Protein AF-A0A5B0D9X6-F1 (afdb_monomer_lite)

Sequence (187 aa):
MSSESIISIFVVVIVICGIISDLISNLGRKEYARSISLFLLSIFTIGVCLSDIPVKGNLYSGLKFILFYHDYFAPLMFVYSFYTLYKSVIHCKHFTSKFAIILLINATFIFLLSLVNIFVVWEIIKNYQRSNIISICYILIVLGICSTIQFIVGELERKRVQKLLKQRKEDAVIQNPEAIESEQHEN

Organism: Streptococcus cristatus (NCBI:txid45634)

Radius of gyration: 22.35 Å; chains: 1; bounding box: 55×36×72 Å

pLDDT: mean 72.53, std 14.1, range [37.81, 93.81]

Secondary structure (DSSP, 8-state):
--HHHHHHHHHHHHHHHHHHHHHHHHTT-HHHHHHHHHHHHHHHHHHHHHHTS-SSS-TTTTHHHHHHIIIIIHHHHHHHHHHHHHHHHHHHHH---HHHHHHHHHHHHHHHHHHHHHHHHHHHHHH--THHHHHHHHHHHHHHHHHHHHHHHHHHHHHHHHHHHHHHHHHHHHH-THHHHSSSS--

Structure (mmCIF, N/CA/C/O backbone):
data_AF-A0A5B0D9X6-F1
#
_entry.id   AF-A0A5B0D9X6-F1
#
loop_
_atom_site.group_PDB
_atom_site.id
_atom_site.type_symbol
_atom_site.label_atom_id
_atom_site.label_alt_id
_atom_site.label_comp_id
_atom_site.label_asym_id
_atom_site.label_entity_id
_atom_site.label_seq_id
_atom_site.pdbx_PDB_ins_code
_atom_site.Cartn_x
_atom_site.Cartn_y
_atom_site.Cartn_z
_atom_site.occupancy
_atom_site.B_iso_or_equiv
_atom_site.auth_seq_id
_atom_site.auth_comp_id
_atom_site.auth_asym_id
_atom_site.auth_atom_id
_atom_site.pdbx_PDB_model_num
ATOM 1 N N . MET A 1 1 ? 31.167 -7.916 -6.679 1.00 46.75 1 MET A N 1
ATOM 2 C CA . MET A 1 1 ? 30.059 -8.762 -6.179 1.00 46.75 1 MET A CA 1
ATOM 3 C C . MET A 1 1 ? 29.360 -9.363 -7.380 1.00 46.75 1 MET A C 1
ATOM 5 O O . MET A 1 1 ? 28.978 -8.598 -8.257 1.00 46.75 1 MET A O 1
ATOM 9 N N . SER A 1 2 ? 29.287 -10.695 -7.479 1.00 43.41 2 SER A N 1
ATOM 10 C CA . SER A 1 2 ? 28.567 -11.333 -8.588 1.00 43.41 2 SER A CA 1
ATOM 11 C C . SER A 1 2 ? 27.072 -11.023 -8.463 1.00 43.41 2 SER A C 1
ATOM 13 O O . SER A 1 2 ? 26.552 -10.858 -7.358 1.00 43.41 2 SER A O 1
ATOM 15 N N . SER A 1 3 ? 26.370 -10.918 -9.589 1.00 49.56 3 SER A N 1
ATOM 16 C CA . SER A 1 3 ? 24.926 -10.648 -9.641 1.00 49.56 3 SER A CA 1
ATOM 17 C C . SER A 1 3 ? 24.093 -11.632 -8.812 1.00 49.56 3 SER A C 1
ATOM 19 O O . SER A 1 3 ? 23.027 -11.267 -8.324 1.00 49.56 3 SER A O 1
ATOM 21 N N . G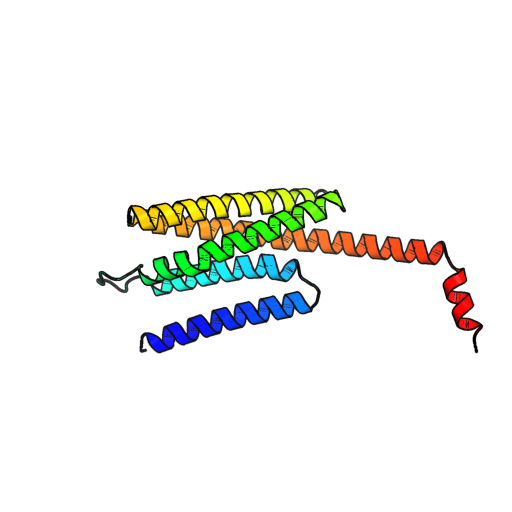LU A 1 4 ? 24.601 -12.845 -8.599 1.00 47.34 4 GLU A N 1
ATOM 22 C CA . GLU A 1 4 ? 23.969 -13.883 -7.783 1.00 47.34 4 GLU A CA 1
ATOM 23 C C . GLU A 1 4 ? 23.988 -13.559 -6.282 1.00 47.34 4 GLU A C 1
ATOM 25 O O . GLU A 1 4 ? 23.012 -13.835 -5.584 1.00 47.34 4 GLU A O 1
ATOM 30 N N . SER A 1 5 ? 25.038 -12.895 -5.774 1.00 52.47 5 SER A N 1
ATOM 31 C CA . SER A 1 5 ? 25.120 -12.538 -4.348 1.00 52.47 5 SER A CA 1
ATOM 32 C C . SER A 1 5 ? 24.120 -11.444 -3.969 1.00 52.47 5 SER A C 1
ATOM 34 O O . SER A 1 5 ? 23.632 -11.401 -2.843 1.00 52.47 5 SER A O 1
ATOM 36 N N . ILE A 1 6 ? 23.802 -10.561 -4.917 1.00 51.31 6 ILE A N 1
ATOM 37 C CA . ILE A 1 6 ? 22.830 -9.480 -4.739 1.00 51.31 6 ILE A CA 1
ATOM 38 C C . ILE A 1 6 ? 21.403 -10.049 -4.761 1.00 51.31 6 ILE A C 1
ATOM 40 O O . ILE A 1 6 ? 20.617 -9.745 -3.869 1.00 51.31 6 ILE A O 1
ATOM 44 N N . ILE A 1 7 ? 21.088 -10.937 -5.714 1.00 54.19 7 ILE A N 1
ATOM 45 C CA . ILE A 1 7 ? 19.788 -11.634 -5.791 1.00 54.19 7 ILE A CA 1
ATOM 46 C C . ILE A 1 7 ? 19.538 -12.471 -4.527 1.00 54.19 7 ILE A C 1
ATOM 48 O O . ILE A 1 7 ? 18.438 -12.437 -3.981 1.00 54.19 7 ILE A O 1
ATOM 52 N N . SER A 1 8 ? 20.566 -13.154 -4.017 1.00 56.50 8 SER A N 1
ATOM 53 C CA . SER A 1 8 ? 20.491 -13.922 -2.768 1.00 56.50 8 SER A CA 1
ATOM 54 C C . SER A 1 8 ? 20.122 -13.044 -1.565 1.00 56.50 8 SER A C 1
ATOM 56 O O . SER A 1 8 ? 19.198 -13.368 -0.822 1.00 56.50 8 SER A O 1
ATOM 58 N N . ILE A 1 9 ? 20.747 -11.869 -1.422 1.00 56.97 9 ILE A N 1
ATOM 59 C CA . ILE A 1 9 ? 20.397 -10.905 -0.366 1.00 56.97 9 ILE A CA 1
ATOM 60 C C . ILE A 1 9 ? 18.949 -10.420 -0.512 1.00 56.97 9 ILE A C 1
ATOM 62 O O . ILE A 1 9 ? 18.236 -10.319 0.484 1.00 56.97 9 ILE A O 1
ATOM 66 N N . PHE A 1 10 ? 18.481 -10.165 -1.736 1.00 54.75 10 PHE A N 1
ATOM 67 C CA . PHE A 1 10 ? 17.108 -9.716 -1.974 1.00 54.75 10 PHE A CA 1
ATOM 68 C C . PHE A 1 10 ? 16.062 -10.774 -1.620 1.00 54.75 10 PHE A C 1
ATOM 70 O O . PHE A 1 10 ? 15.074 -10.452 -0.961 1.00 54.75 10 PHE A O 1
ATOM 77 N N . VAL A 1 11 ? 16.294 -12.035 -1.989 1.00 59.81 11 VAL A N 1
ATOM 78 C CA . VAL A 1 11 ? 15.422 -13.152 -1.600 1.00 59.81 11 VAL A CA 1
ATOM 79 C C . VAL A 1 11 ? 15.404 -13.307 -0.082 1.00 59.81 11 VAL A C 1
ATOM 81 O O . VAL A 1 11 ? 14.336 -13.447 0.507 1.00 59.81 11 VAL A O 1
ATOM 84 N N . VAL A 1 12 ? 16.562 -13.193 0.570 1.00 59.91 12 VAL A N 1
ATOM 85 C CA . VAL A 1 12 ? 16.669 -13.252 2.032 1.00 59.91 12 VAL A CA 1
ATOM 86 C C . VAL A 1 12 ? 15.881 -12.120 2.698 1.00 59.91 12 VAL A C 1
ATOM 88 O O . VAL A 1 12 ? 15.144 -12.381 3.644 1.00 59.91 12 VAL A O 1
ATOM 91 N N . VAL A 1 13 ? 15.945 -10.884 2.193 1.00 60.91 13 VAL A N 1
ATOM 92 C CA . VAL A 1 13 ? 15.167 -9.759 2.745 1.00 60.91 13 VAL A CA 1
ATOM 93 C C . VAL A 1 13 ? 13.662 -9.967 2.557 1.00 60.91 13 VAL A C 1
ATOM 95 O O . VAL A 1 13 ? 12.910 -9.734 3.499 1.00 60.91 13 VAL A O 1
ATOM 98 N N . ILE A 1 14 ? 13.209 -10.457 1.396 1.00 64.31 14 ILE A N 1
ATOM 99 C CA . ILE A 1 14 ? 11.787 -10.781 1.161 1.00 64.31 14 ILE A CA 1
ATOM 100 C C . ILE A 1 14 ? 11.319 -11.870 2.125 1.00 64.31 14 ILE A C 1
ATOM 102 O O . ILE A 1 14 ? 10.261 -11.734 2.738 1.00 64.31 14 ILE A O 1
ATOM 106 N N . VAL A 1 15 ? 12.114 -12.929 2.289 1.00 62.59 15 VAL A N 1
ATOM 107 C CA . VAL A 1 15 ? 11.824 -14.022 3.222 1.00 62.59 15 VAL A CA 1
ATOM 108 C C . VAL A 1 15 ? 11.763 -13.491 4.653 1.00 62.59 15 VAL A C 1
ATOM 110 O O . VAL A 1 15 ? 10.813 -13.794 5.365 1.00 62.59 15 VAL A O 1
ATOM 113 N N . ILE A 1 16 ? 12.691 -12.624 5.061 1.00 66.44 16 ILE A N 1
ATOM 114 C CA . ILE A 1 16 ? 12.682 -11.995 6.388 1.00 66.44 16 ILE A CA 1
ATOM 115 C C . ILE A 1 16 ? 11.449 -11.098 6.565 1.00 66.44 16 ILE A C 1
ATOM 117 O O . ILE A 1 16 ? 10.782 -11.188 7.591 1.00 66.44 16 ILE A O 1
ATOM 121 N N . CYS A 1 17 ? 11.084 -10.275 5.579 1.00 60.47 17 CYS A N 1
ATOM 122 C CA . CYS A 1 17 ? 9.868 -9.458 5.635 1.00 60.47 17 CYS A CA 1
ATOM 123 C C . CYS A 1 17 ? 8.598 -10.320 5.700 1.00 60.47 17 CYS A C 1
ATOM 125 O O . CYS A 1 17 ? 7.665 -9.978 6.433 1.00 60.47 17 CYS A O 1
ATOM 127 N N . GLY A 1 18 ? 8.573 -11.443 4.978 1.00 63.81 18 GLY A N 1
ATOM 128 C CA . GLY A 1 18 ? 7.514 -12.448 5.032 1.00 63.81 18 GLY A CA 1
ATOM 129 C C . GLY A 1 18 ? 7.406 -13.094 6.413 1.00 63.81 18 GLY A C 1
ATOM 130 O O . GLY A 1 18 ? 6.324 -13.105 6.989 1.00 63.81 18 GLY A O 1
ATOM 131 N N . ILE A 1 19 ? 8.531 -13.526 6.990 1.00 65.12 19 ILE A N 1
ATOM 132 C CA . ILE A 1 19 ? 8.612 -14.116 8.335 1.00 65.12 19 ILE A CA 1
ATOM 133 C C . ILE A 1 19 ? 8.201 -13.102 9.406 1.00 65.12 19 ILE A C 1
ATOM 135 O O . ILE A 1 19 ? 7.424 -13.434 10.294 1.00 65.12 19 ILE A O 1
ATOM 139 N N . ILE A 1 20 ? 8.666 -11.852 9.326 1.00 64.44 20 ILE A N 1
ATOM 140 C CA . ILE A 1 20 ? 8.273 -10.787 10.262 1.00 64.44 20 ILE A CA 1
ATOM 141 C C . ILE A 1 20 ? 6.766 -10.539 10.165 1.00 64.44 20 ILE A C 1
ATOM 143 O O . ILE A 1 20 ? 6.090 -10.424 11.187 1.00 64.44 20 ILE A O 1
ATOM 147 N N . SER A 1 21 ? 6.222 -10.496 8.948 1.00 62.16 21 SER A N 1
ATOM 148 C CA . SER A 1 21 ? 4.785 -10.320 8.724 1.00 62.16 21 SER A CA 1
ATOM 149 C C . SER A 1 21 ? 3.971 -11.495 9.277 1.00 62.16 21 SER A C 1
ATOM 151 O O . SER A 1 21 ? 2.935 -11.272 9.908 1.00 62.16 21 SER A O 1
ATOM 153 N N . ASP A 1 22 ? 4.450 -12.729 9.101 1.00 59.84 22 ASP A N 1
ATOM 154 C CA . ASP A 1 22 ? 3.822 -13.946 9.624 1.00 59.84 22 ASP A CA 1
ATOM 155 C C . ASP A 1 22 ? 3.875 -14.009 11.157 1.00 59.84 22 ASP A C 1
ATOM 157 O O . ASP A 1 22 ? 2.855 -14.208 11.816 1.00 59.84 22 ASP A O 1
ATOM 161 N N . LEU A 1 23 ? 5.028 -13.695 11.752 1.00 56.25 23 LEU A N 1
ATOM 162 C CA . LEU A 1 23 ? 5.212 -13.636 13.202 1.00 56.25 23 LEU A CA 1
ATOM 163 C C . LEU A 1 23 ? 4.295 -12.580 13.838 1.00 56.25 23 LEU A C 1
ATOM 165 O O . LEU A 1 23 ? 3.647 -12.819 14.859 1.00 56.25 23 LEU A O 1
ATOM 169 N N . ILE A 1 24 ? 4.174 -11.411 13.207 1.00 58.94 24 ILE A N 1
ATOM 170 C CA . ILE A 1 24 ? 3.248 -10.356 13.631 1.00 58.94 24 ILE A CA 1
ATOM 171 C C . ILE A 1 24 ? 1.784 -10.814 13.515 1.00 58.94 24 ILE A C 1
ATOM 173 O O . ILE A 1 24 ? 0.964 -10.476 14.380 1.00 58.94 24 ILE A O 1
ATOM 177 N N . SER A 1 25 ? 1.450 -11.570 12.466 1.00 56.22 25 SER A N 1
ATOM 178 C CA . SER A 1 25 ? 0.116 -12.134 12.238 1.00 56.22 25 SER A CA 1
ATOM 179 C C . SER A 1 25 ? -0.246 -13.190 13.293 1.00 56.22 25 SER A C 1
ATOM 181 O O . SER A 1 25 ? -1.357 -13.154 13.837 1.00 56.22 25 SER A O 1
ATOM 183 N N . ASN A 1 26 ? 0.711 -14.053 13.656 1.00 53.94 26 ASN A N 1
ATOM 184 C CA . ASN A 1 26 ? 0.579 -15.082 14.692 1.00 53.94 26 ASN A CA 1
ATOM 185 C C . ASN A 1 26 ? 0.455 -14.504 16.108 1.00 53.94 26 ASN A C 1
ATOM 187 O O . ASN A 1 26 ? -0.244 -15.078 16.938 1.00 53.94 26 ASN A O 1
ATOM 191 N N . LEU A 1 27 ? 0.985 -13.303 16.371 1.00 51.66 27 LEU A N 1
ATOM 192 C CA . LEU A 1 27 ? 0.751 -12.571 17.629 1.00 51.66 27 LEU A CA 1
ATOM 193 C C . LEU A 1 27 ? -0.688 -12.017 17.785 1.00 51.66 27 LEU A C 1
ATOM 195 O O . LEU A 1 27 ? -0.948 -11.171 18.642 1.00 51.66 27 LEU A O 1
ATOM 199 N N . GLY A 1 28 ? -1.636 -12.424 16.935 1.00 48.81 28 GLY A N 1
ATOM 200 C CA . GLY A 1 28 ? -3.029 -11.964 16.976 1.00 48.81 28 GLY A CA 1
ATOM 201 C C . GLY A 1 28 ? -3.222 -10.524 16.487 1.00 48.81 28 GLY A C 1
ATOM 202 O O . GLY A 1 28 ? -4.324 -9.980 16.554 1.00 48.81 28 GLY A O 1
ATOM 203 N N . ARG A 1 29 ? -2.174 -9.890 15.943 1.00 56.28 29 ARG A N 1
ATOM 204 C CA . ARG A 1 29 ? -2.188 -8.511 15.422 1.00 56.28 29 ARG A CA 1
ATOM 205 C C . ARG A 1 29 ? -2.366 -8.494 13.901 1.00 56.28 29 ARG A C 1
ATOM 207 O O . ARG A 1 29 ? -1.670 -7.777 13.190 1.00 56.28 29 ARG A O 1
ATOM 214 N N . LYS A 1 30 ? -3.329 -9.266 13.388 1.00 53.56 30 LYS A N 1
ATOM 215 C CA . LYS A 1 30 ? -3.532 -9.511 11.943 1.00 53.56 30 LYS A CA 1
ATOM 216 C C . LYS A 1 30 ? -3.759 -8.243 11.097 1.00 53.56 30 LYS A C 1
ATOM 218 O O . LYS A 1 30 ? -3.542 -8.259 9.893 1.00 53.56 30 LYS A O 1
ATOM 223 N N . GLU A 1 31 ? -4.199 -7.141 11.705 1.00 53.53 31 GLU A N 1
ATOM 224 C CA . GLU A 1 31 ? -4.368 -5.842 11.020 1.00 53.53 31 GLU A CA 1
ATOM 225 C C . GLU A 1 31 ? -3.060 -5.053 10.916 1.00 53.53 31 GLU A C 1
ATOM 227 O O . GLU A 1 31 ? -2.824 -4.377 9.919 1.00 53.53 31 GLU A O 1
ATOM 232 N N . TYR A 1 32 ? -2.189 -5.213 11.914 1.00 56.69 32 TYR A N 1
ATOM 233 C CA . TYR A 1 32 ? -0.873 -4.583 12.016 1.00 56.69 32 TYR A CA 1
ATOM 234 C C . TYR A 1 32 ? 0.101 -5.178 10.998 1.00 56.69 32 TYR A C 1
ATOM 236 O O . TYR A 1 32 ? 0.817 -4.437 10.333 1.00 56.69 32 TYR A O 1
ATOM 244 N N . ALA A 1 33 ? 0.058 -6.505 10.816 1.00 60.22 33 ALA A N 1
ATOM 245 C CA . ALA A 1 33 ? 0.858 -7.197 9.808 1.00 60.22 33 ALA A CA 1
ATOM 246 C C . ALA A 1 33 ? 0.635 -6.590 8.422 1.00 60.22 33 ALA A C 1
ATOM 248 O O . ALA A 1 33 ? 1.588 -6.257 7.745 1.00 60.22 33 ALA A O 1
ATOM 249 N N . ARG A 1 34 ? -0.619 -6.353 8.030 1.00 65.19 34 ARG A N 1
ATOM 250 C CA . ARG A 1 34 ? -0.969 -6.023 6.644 1.00 65.19 34 ARG A CA 1
ATOM 251 C C . ARG A 1 34 ? -0.522 -4.637 6.191 1.00 65.19 34 ARG A C 1
ATOM 253 O O . ARG A 1 34 ? 0.038 -4.503 5.107 1.00 65.19 34 ARG A O 1
ATOM 260 N N . SER A 1 35 ? -0.776 -3.618 7.012 1.00 67.38 35 SER A N 1
ATOM 261 C CA . SER A 1 35 ? -0.356 -2.245 6.704 1.00 67.38 35 SER A CA 1
ATOM 262 C C . SER A 1 35 ? 1.167 -2.141 6.665 1.00 67.38 35 SER A C 1
ATOM 264 O O . SER A 1 35 ? 1.725 -1.472 5.802 1.00 67.38 35 SER A O 1
ATOM 266 N N . ILE A 1 36 ? 1.838 -2.864 7.568 1.00 67.44 36 ILE A N 1
ATOM 267 C CA . ILE A 1 36 ? 3.295 -2.975 7.591 1.00 67.44 36 ILE A CA 1
ATOM 268 C C . ILE A 1 36 ? 3.806 -3.761 6.390 1.00 67.44 36 ILE A C 1
ATOM 270 O O . ILE A 1 36 ? 4.777 -3.332 5.790 1.00 67.44 36 ILE A O 1
ATOM 274 N N . SER A 1 37 ? 3.167 -4.862 5.994 1.00 71.38 37 SER A N 1
ATOM 275 C CA . SER A 1 37 ? 3.575 -5.640 4.822 1.00 71.38 37 SER A CA 1
ATOM 276 C C . SER A 1 37 ? 3.493 -4.794 3.554 1.00 71.38 37 SER A C 1
ATOM 278 O O . SER A 1 37 ? 4.446 -4.789 2.788 1.00 71.38 37 SER A O 1
ATOM 280 N N . LEU A 1 38 ? 2.411 -4.029 3.354 1.00 70.12 38 LEU A N 1
ATOM 281 C CA . LEU A 1 38 ? 2.286 -3.100 2.221 1.00 70.12 38 LEU A CA 1
ATOM 282 C C . LEU A 1 38 ? 3.350 -1.995 2.261 1.00 70.12 38 LEU A C 1
ATOM 284 O O . LEU A 1 38 ? 3.964 -1.684 1.241 1.00 70.12 38 LEU A O 1
ATOM 288 N N . PHE A 1 39 ? 3.612 -1.439 3.443 1.00 73.06 39 PHE A N 1
ATOM 289 C CA . PHE A 1 39 ? 4.642 -0.424 3.633 1.00 73.06 39 PHE A CA 1
ATOM 290 C C . PHE A 1 39 ? 6.057 -0.970 3.374 1.00 73.06 39 PHE A C 1
ATOM 292 O O . PHE A 1 39 ? 6.817 -0.380 2.609 1.00 73.06 39 PHE A O 1
ATOM 299 N N . LEU A 1 40 ? 6.400 -2.133 3.930 1.00 74.69 40 LEU A N 1
ATOM 300 C CA . LEU A 1 40 ? 7.677 -2.813 3.708 1.00 74.69 40 LEU A CA 1
ATOM 301 C C . LEU A 1 40 ? 7.849 -3.208 2.244 1.00 74.69 40 LEU A C 1
ATOM 303 O O . LEU A 1 40 ? 8.918 -2.988 1.686 1.00 74.69 40 LEU A O 1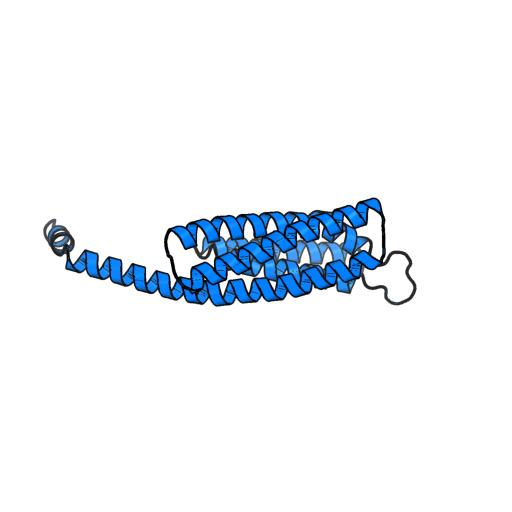
ATOM 307 N N . LEU A 1 41 ? 6.794 -3.717 1.604 1.00 74.88 41 LEU A N 1
ATOM 308 C CA . LEU A 1 41 ? 6.786 -4.027 0.177 1.00 74.88 41 LEU A CA 1
ATOM 309 C C . LEU A 1 41 ? 7.068 -2.771 -0.663 1.00 74.88 41 LEU A C 1
ATOM 311 O O . LEU A 1 41 ? 7.826 -2.841 -1.631 1.00 74.88 41 LEU A O 1
ATOM 315 N N . SER A 1 42 ? 6.525 -1.611 -0.275 1.00 75.25 42 SER A N 1
ATOM 316 C CA . SER A 1 42 ? 6.795 -0.338 -0.955 1.00 75.25 42 SER A CA 1
ATOM 317 C C . SER A 1 42 ? 8.254 0.118 -0.798 1.00 75.25 42 SER A C 1
ATOM 319 O O . SER A 1 42 ? 8.908 0.408 -1.800 1.00 75.25 42 SER A O 1
ATOM 321 N N . ILE A 1 43 ? 8.811 0.083 0.421 1.00 74.56 43 ILE A N 1
ATOM 322 C CA . ILE A 1 43 ? 10.220 0.424 0.694 1.00 74.56 43 ILE A CA 1
ATOM 323 C C . ILE A 1 43 ? 11.153 -0.525 -0.054 1.00 74.56 43 ILE A C 1
ATOM 325 O O . ILE A 1 43 ? 12.129 -0.097 -0.668 1.00 74.56 43 ILE A O 1
ATOM 329 N N . PHE A 1 44 ? 10.836 -1.816 -0.030 1.00 74.94 44 PHE A N 1
ATOM 330 C CA . PHE A 1 44 ? 11.615 -2.841 -0.701 1.00 74.94 44 PHE A CA 1
ATOM 331 C C . PHE A 1 44 ? 11.660 -2.606 -2.213 1.00 74.94 44 PHE A C 1
ATOM 333 O O . PHE A 1 44 ? 12.730 -2.629 -2.815 1.00 74.94 44 PHE A O 1
ATOM 340 N N . THR A 1 45 ? 10.515 -2.288 -2.815 1.00 74.81 45 THR A N 1
ATOM 341 C CA . THR A 1 45 ? 10.416 -2.000 -4.252 1.00 74.81 45 THR A CA 1
ATOM 342 C C . THR A 1 45 ? 11.201 -0.748 -4.638 1.00 74.81 45 THR A C 1
ATOM 344 O O . THR A 1 45 ? 11.856 -0.736 -5.679 1.00 74.81 45 THR A O 1
ATOM 347 N N . ILE A 1 46 ? 11.223 0.277 -3.779 1.00 74.12 46 ILE A N 1
ATOM 348 C CA . ILE A 1 46 ? 12.099 1.447 -3.952 1.00 74.12 46 ILE A CA 1
ATOM 349 C C . ILE A 1 46 ? 13.577 1.030 -3.874 1.00 74.12 46 ILE A C 1
ATOM 351 O O . ILE A 1 46 ? 14.376 1.470 -4.696 1.00 74.12 46 ILE A O 1
ATOM 355 N N . GLY A 1 47 ? 13.950 0.144 -2.946 1.00 71.88 47 GLY A N 1
ATOM 356 C CA . GLY A 1 47 ? 15.307 -0.406 -2.849 1.00 71.88 47 GLY A CA 1
ATOM 357 C C . GLY A 1 47 ? 15.748 -1.158 -4.111 1.00 71.88 47 GLY A C 1
ATOM 358 O O . GLY A 1 47 ? 16.869 -0.961 -4.589 1.00 71.88 47 GLY A O 1
ATOM 359 N N . VAL A 1 48 ? 14.853 -1.961 -4.698 1.00 70.69 48 VAL A N 1
ATOM 360 C CA . VAL A 1 48 ? 15.083 -2.626 -5.993 1.00 70.69 48 VAL A CA 1
ATOM 361 C C . VAL A 1 48 ? 15.216 -1.591 -7.113 1.00 70.69 48 VAL A C 1
ATOM 363 O O . VAL A 1 48 ? 16.147 -1.686 -7.910 1.00 70.69 48 VAL A O 1
ATOM 366 N N . CYS A 1 49 ? 14.357 -0.565 -7.136 1.00 71.38 49 CYS A N 1
ATOM 367 C CA . CYS A 1 49 ? 14.437 0.530 -8.107 1.00 71.38 49 CYS A CA 1
ATOM 368 C C . CYS A 1 49 ? 15.795 1.239 -8.059 1.00 71.38 49 CYS A C 1
ATOM 370 O O . CYS A 1 49 ? 16.409 1.443 -9.101 1.00 71.38 49 CYS A O 1
ATOM 372 N N . LEU A 1 50 ? 16.278 1.593 -6.862 1.00 69.94 50 LEU A N 1
ATOM 373 C CA . LEU A 1 50 ? 17.559 2.279 -6.661 1.00 69.94 50 LEU A CA 1
ATOM 374 C C . LEU A 1 50 ? 18.758 1.406 -7.053 1.00 69.94 50 LEU A C 1
ATOM 376 O O . LEU A 1 50 ? 19.747 1.920 -7.570 1.00 69.94 50 LEU A O 1
ATOM 380 N N . SER A 1 51 ? 18.661 0.093 -6.838 1.00 67.50 51 SER A N 1
ATOM 381 C CA . SER A 1 51 ? 19.719 -0.866 -7.188 1.00 67.50 51 SER A CA 1
ATOM 382 C C . SER A 1 51 ? 19.837 -1.110 -8.695 1.00 67.50 51 SER A C 1
ATOM 384 O O . SER A 1 51 ? 20.885 -1.557 -9.159 1.00 67.50 51 SER A O 1
ATOM 386 N N . ASP A 1 52 ? 18.777 -0.821 -9.455 1.00 67.31 52 ASP A N 1
ATOM 387 C CA . ASP A 1 52 ? 18.728 -0.974 -10.915 1.00 67.31 52 ASP A CA 1
ATOM 388 C C . ASP A 1 52 ? 18.993 0.352 -11.669 1.00 67.31 52 ASP A C 1
ATOM 390 O O . ASP A 1 52 ? 18.955 0.396 -12.905 1.00 67.31 52 ASP A O 1
ATOM 394 N N . ILE A 1 53 ? 19.301 1.442 -10.943 1.00 63.22 53 ILE A N 1
ATOM 395 C CA . ILE A 1 53 ? 19.759 2.717 -11.523 1.00 63.22 53 ILE A CA 1
ATOM 396 C C . ILE A 1 53 ? 21.142 2.497 -12.156 1.00 63.22 53 ILE A C 1
ATOM 398 O O . ILE A 1 53 ? 22.046 1.976 -11.496 1.00 63.22 53 ILE A O 1
ATOM 402 N N . PRO A 1 54 ? 21.371 2.905 -13.420 1.00 54.94 54 PRO A N 1
ATOM 403 C CA . PRO A 1 54 ? 22.650 2.675 -14.061 1.00 54.94 54 PRO A CA 1
ATOM 404 C C . PRO A 1 54 ? 23.689 3.605 -13.440 1.00 54.94 54 PRO A C 1
ATOM 406 O O . PRO A 1 54 ? 23.575 4.830 -13.525 1.00 54.94 54 PRO A O 1
ATOM 409 N N . VAL A 1 55 ? 24.775 3.036 -12.925 1.00 51.31 55 VAL A N 1
ATOM 410 C CA . VAL A 1 55 ? 26.037 3.770 -12.817 1.00 51.31 55 VAL A CA 1
ATOM 411 C C . VAL A 1 55 ? 26.506 4.008 -14.258 1.00 51.31 55 VAL A C 1
ATOM 413 O O . VAL A 1 55 ? 26.964 3.076 -14.904 1.00 51.31 55 VAL A O 1
ATOM 416 N N . LYS A 1 56 ? 26.233 5.213 -14.786 1.00 49.88 56 LYS A N 1
ATOM 417 C CA . LYS A 1 56 ? 26.533 5.743 -16.139 1.00 49.88 56 LYS A CA 1
ATOM 418 C C . LYS A 1 56 ? 26.837 4.707 -17.245 1.00 49.88 56 LYS A C 1
ATOM 420 O O . LYS A 1 56 ? 27.926 4.153 -17.309 1.00 49.88 56 LYS A O 1
ATOM 425 N N . GLY A 1 57 ? 25.931 4.610 -18.226 1.00 51.81 57 GLY A N 1
ATOM 426 C CA . GLY A 1 57 ? 26.252 4.115 -19.577 1.00 51.81 57 GLY A CA 1
ATOM 427 C C . GLY A 1 57 ? 25.751 2.718 -19.952 1.00 51.81 57 GLY A C 1
ATOM 428 O O . GLY A 1 57 ? 26.083 2.247 -21.034 1.00 51.81 57 GLY A O 1
ATOM 429 N N . ASN A 1 58 ? 24.946 2.055 -19.117 1.00 47.22 58 ASN A N 1
ATOM 430 C CA . ASN A 1 58 ? 24.485 0.692 -19.394 1.00 47.22 58 ASN A CA 1
ATOM 431 C C . ASN A 1 58 ? 23.054 0.662 -19.969 1.00 47.22 58 ASN A C 1
ATOM 433 O O . ASN A 1 58 ? 22.124 1.174 -19.346 1.00 47.22 58 ASN A O 1
ATOM 437 N N . LEU A 1 59 ? 22.880 0.039 -21.142 1.00 45.66 59 LEU A N 1
ATOM 438 C CA . LEU A 1 59 ? 21.610 -0.037 -21.890 1.00 45.66 59 LEU A CA 1
ATOM 439 C C . LEU A 1 59 ? 20.537 -0.908 -21.192 1.00 45.66 59 LEU A C 1
ATOM 441 O O . LEU A 1 59 ? 19.362 -0.824 -21.526 1.00 45.66 59 LEU A O 1
ATOM 445 N N . TYR A 1 60 ? 20.951 -1.730 -20.219 1.00 48.81 60 TYR A N 1
ATOM 446 C CA . TYR A 1 60 ? 20.138 -2.732 -19.508 1.00 48.81 60 TYR A CA 1
ATOM 447 C C . TYR A 1 60 ? 19.550 -2.263 -18.164 1.00 48.81 60 TYR A C 1
ATOM 449 O O . TYR A 1 60 ? 19.049 -3.075 -17.386 1.00 48.81 60 TYR A O 1
ATOM 457 N N . SER A 1 61 ? 19.632 -0.971 -17.852 1.00 57.66 61 SER A N 1
ATOM 458 C CA . SER A 1 61 ? 19.108 -0.438 -16.592 1.00 57.66 61 SER A CA 1
ATOM 459 C C . SER A 1 61 ? 17.582 -0.337 -16.592 1.00 57.66 61 SER A C 1
ATOM 461 O O . SER A 1 61 ? 16.989 0.219 -17.516 1.00 57.66 61 SER A O 1
ATOM 463 N N . GLY A 1 62 ? 16.955 -0.860 -15.536 1.00 65.75 62 GLY A N 1
ATOM 464 C CA . GLY A 1 62 ? 15.509 -0.801 -15.306 1.00 65.75 62 GLY A CA 1
ATOM 465 C C . GLY A 1 62 ? 14.754 -2.078 -15.680 1.00 65.75 62 GLY A C 1
ATOM 466 O O . GLY A 1 62 ? 13.606 -2.238 -15.270 1.00 65.75 62 GLY A O 1
ATOM 467 N N . LEU A 1 63 ? 15.370 -3.010 -16.420 1.00 72.44 63 LEU A N 1
ATOM 468 C CA . LEU A 1 63 ? 14.717 -4.262 -16.822 1.00 72.44 63 LEU A CA 1
ATOM 469 C C . LEU A 1 63 ? 14.431 -5.164 -15.612 1.00 72.44 63 LEU A C 1
ATOM 471 O O . LEU A 1 63 ? 13.358 -5.757 -15.521 1.00 72.44 63 LEU A O 1
ATOM 475 N N . LYS A 1 64 ? 15.371 -5.255 -14.663 1.00 73.62 64 LYS A N 1
ATOM 476 C CA . LYS A 1 64 ? 15.208 -6.095 -13.466 1.00 73.62 64 LYS A CA 1
ATOM 477 C C . LYS A 1 64 ? 14.126 -5.531 -12.558 1.00 73.62 64 LYS A C 1
ATOM 479 O O . LYS A 1 64 ? 13.324 -6.287 -12.019 1.00 73.62 64 LYS A O 1
ATOM 484 N N . PHE A 1 65 ? 14.086 -4.209 -12.429 1.00 77.75 65 PHE A N 1
ATOM 485 C CA . PHE A 1 65 ? 13.037 -3.505 -11.715 1.00 77.75 65 PHE A CA 1
ATOM 486 C C . PHE A 1 65 ? 11.664 -3.751 -12.344 1.00 77.75 65 PHE A C 1
ATOM 488 O O . PHE A 1 65 ? 10.735 -4.099 -11.623 1.00 77.75 65 PHE A O 1
ATOM 495 N N . ILE A 1 66 ? 11.541 -3.636 -13.670 1.00 77.62 66 ILE A N 1
ATOM 496 C CA . ILE A 1 66 ? 10.277 -3.876 -14.382 1.00 77.62 66 ILE A CA 1
ATOM 497 C C . ILE A 1 66 ? 9.794 -5.319 -14.183 1.00 77.62 66 ILE A C 1
ATOM 499 O O . ILE A 1 66 ? 8.622 -5.513 -13.866 1.00 77.62 66 ILE A O 1
ATOM 503 N N . LEU A 1 67 ? 10.680 -6.315 -14.308 1.00 79.88 67 LEU A N 1
ATOM 504 C CA . LEU A 1 67 ? 10.335 -7.724 -14.078 1.00 79.88 67 LEU A CA 1
ATOM 505 C C . LEU A 1 67 ? 9.890 -7.968 -12.632 1.00 79.88 67 LEU A C 1
ATOM 507 O O . LEU A 1 67 ? 8.821 -8.523 -12.400 1.00 79.88 67 LEU A O 1
ATOM 511 N N . PHE A 1 68 ? 10.652 -7.477 -11.650 1.00 81.25 68 PHE A N 1
ATOM 512 C CA . PHE A 1 68 ? 10.268 -7.579 -10.240 1.00 81.25 68 PHE A CA 1
ATOM 513 C C . PHE A 1 68 ? 8.910 -6.914 -9.961 1.00 81.25 68 PHE A C 1
ATOM 515 O O . PHE A 1 68 ? 8.069 -7.454 -9.237 1.00 81.25 68 PHE A O 1
ATOM 522 N N . TYR A 1 69 ? 8.691 -5.737 -10.543 1.00 83.44 69 TYR A N 1
ATOM 523 C CA . TYR A 1 69 ? 7.471 -4.970 -10.356 1.00 83.44 69 TYR A CA 1
ATOM 524 C C . TYR A 1 69 ? 6.245 -5.689 -10.927 1.00 83.44 69 TYR A C 1
ATOM 526 O O . TYR A 1 69 ? 5.213 -5.780 -10.260 1.00 83.44 69 TYR A O 1
ATOM 534 N N . HIS A 1 70 ? 6.381 -6.219 -12.143 1.00 84.38 70 HIS A N 1
ATOM 535 C CA . HIS A 1 70 ? 5.349 -6.983 -12.830 1.00 84.38 70 HIS A CA 1
ATOM 536 C C . HIS A 1 70 ? 5.033 -8.298 -12.104 1.00 84.38 70 HIS A C 1
ATOM 538 O O . HIS A 1 70 ? 3.871 -8.563 -11.804 1.00 84.38 70 HIS A O 1
ATOM 544 N N . ASP A 1 71 ? 6.053 -9.108 -11.808 1.00 79.19 71 ASP A N 1
ATOM 545 C CA . ASP A 1 71 ? 5.865 -10.488 -11.342 1.00 79.19 71 ASP A CA 1
ATOM 546 C C . ASP A 1 71 ? 5.490 -10.575 -9.860 1.00 79.19 71 ASP A C 1
ATOM 548 O O . ASP A 1 71 ? 4.771 -11.489 -9.454 1.00 79.19 71 ASP A O 1
ATOM 552 N N . TYR A 1 72 ? 5.954 -9.624 -9.042 1.00 82.50 72 TYR A N 1
ATOM 553 C CA . TYR A 1 72 ? 5.782 -9.682 -7.590 1.00 82.50 72 TYR A CA 1
ATOM 554 C C . TYR A 1 72 ? 4.987 -8.501 -7.054 1.00 82.50 72 TYR A C 1
ATOM 556 O O . TYR A 1 72 ? 3.962 -8.695 -6.397 1.00 82.50 72 TYR A O 1
ATOM 564 N N . PHE A 1 73 ? 5.434 -7.269 -7.309 1.00 84.69 73 PHE A N 1
ATOM 565 C CA . PHE A 1 73 ? 4.861 -6.106 -6.632 1.00 84.69 73 PHE A CA 1
ATOM 566 C C . PHE A 1 73 ? 3.390 -5.879 -6.985 1.00 84.69 73 PHE A C 1
ATOM 568 O O . PHE A 1 73 ? 2.560 -5.759 -6.082 1.00 84.69 73 PHE A O 1
ATOM 575 N N . ALA A 1 74 ? 3.052 -5.813 -8.274 1.00 86.88 74 ALA A N 1
ATOM 576 C CA . ALA A 1 74 ? 1.694 -5.492 -8.701 1.00 86.88 74 ALA A CA 1
ATOM 577 C C . ALA A 1 74 ? 0.658 -6.555 -8.275 1.00 86.88 74 ALA A C 1
ATOM 579 O O . ALA A 1 74 ? -0.358 -6.167 -7.683 1.00 86.88 74 ALA A O 1
ATOM 580 N N . PRO A 1 75 ? 0.910 -7.872 -8.442 1.00 84.38 75 PRO A N 1
ATOM 581 C CA . PRO A 1 75 ? 0.023 -8.909 -7.917 1.00 84.38 75 PRO A CA 1
ATOM 582 C C . PRO A 1 75 ? -0.128 -8.850 -6.392 1.00 84.38 75 PRO A C 1
ATOM 584 O O . PRO A 1 75 ? -1.248 -8.904 -5.879 1.00 84.38 75 PRO A O 1
ATOM 587 N N . LEU A 1 76 ? 0.974 -8.683 -5.649 1.00 83.31 76 LEU A N 1
ATOM 588 C CA . LEU A 1 76 ? 0.928 -8.604 -4.185 1.00 83.31 76 LEU A CA 1
ATOM 589 C C . LEU A 1 76 ? 0.154 -7.372 -3.707 1.00 83.31 76 LEU A C 1
ATOM 591 O O . LEU A 1 76 ? -0.686 -7.485 -2.813 1.00 83.31 76 LEU A O 1
ATOM 595 N N . MET A 1 77 ? 0.384 -6.205 -4.313 1.00 86.44 77 MET A N 1
ATOM 596 C CA . MET A 1 77 ? -0.349 -4.976 -4.000 1.00 86.44 77 MET A CA 1
ATOM 597 C C . MET A 1 77 ? -1.856 -5.172 -4.204 1.00 86.44 77 MET A C 1
ATOM 599 O O . MET A 1 77 ? -2.649 -4.768 -3.349 1.00 86.44 77 MET A O 1
ATOM 603 N N . PHE A 1 78 ? -2.265 -5.827 -5.292 1.00 87.50 78 PHE A N 1
ATOM 604 C CA . PHE A 1 78 ? -3.670 -6.135 -5.546 1.00 87.50 78 PHE A CA 1
ATOM 605 C C . PHE A 1 78 ? -4.264 -7.047 -4.462 1.00 87.50 78 PHE A C 1
ATOM 607 O O . PHE A 1 78 ? -5.264 -6.688 -3.839 1.00 87.50 78 PHE A O 1
ATOM 614 N N . VAL A 1 79 ? -3.614 -8.173 -4.153 1.00 85.19 79 VAL A N 1
ATOM 615 C CA . VAL A 1 79 ? -4.100 -9.129 -3.140 1.00 85.19 79 VAL A CA 1
ATOM 616 C C . VAL A 1 79 ? -4.206 -8.478 -1.757 1.00 85.19 79 VAL A C 1
ATOM 618 O O . VAL A 1 79 ? -5.243 -8.575 -1.093 1.00 85.19 79 VAL A O 1
ATOM 621 N N . TYR A 1 80 ? -3.163 -7.768 -1.319 1.00 82.75 80 TYR A N 1
ATOM 622 C CA . TYR A 1 80 ? -3.163 -7.107 -0.014 1.00 82.75 80 TYR A CA 1
ATOM 623 C C . TYR A 1 80 ? -4.184 -5.968 0.066 1.00 82.75 80 TYR A C 1
ATOM 625 O O . TYR A 1 80 ? -4.842 -5.815 1.101 1.00 82.75 80 TYR A O 1
ATOM 633 N N . SER A 1 81 ? -4.349 -5.177 -0.998 1.00 87.31 81 SER A N 1
ATOM 634 C CA . SER A 1 81 ? -5.330 -4.084 -1.032 1.00 87.31 81 SER A CA 1
ATOM 635 C C . SER A 1 81 ? -6.769 -4.603 -1.012 1.00 87.31 81 SER A C 1
ATOM 637 O O . SER A 1 81 ? -7.560 -4.141 -0.189 1.00 87.31 81 SER A O 1
ATOM 639 N N . PHE A 1 82 ? -7.085 -5.632 -1.806 1.00 86.62 82 PHE A N 1
ATOM 640 C CA . PHE A 1 82 ? -8.397 -6.284 -1.801 1.00 86.62 82 PHE A CA 1
ATOM 641 C C . PHE A 1 82 ? -8.740 -6.844 -0.417 1.00 86.62 82 PHE A C 1
ATOM 643 O O . PHE A 1 82 ? -9.811 -6.581 0.133 1.00 86.62 82 PHE A O 1
ATOM 650 N N . TYR A 1 83 ? -7.793 -7.549 0.207 1.00 83.56 83 TYR A N 1
ATOM 651 C CA . TYR A 1 83 ? -7.989 -8.098 1.546 1.00 83.56 83 TYR A CA 1
ATOM 652 C C . TYR A 1 83 ? -8.129 -7.006 2.624 1.00 83.56 83 TYR A C 1
ATOM 654 O O . TYR A 1 83 ? -8.882 -7.167 3.591 1.00 83.56 83 TYR A O 1
ATOM 662 N N . THR A 1 84 ? -7.433 -5.873 2.462 1.00 83.44 84 THR A N 1
ATOM 663 C CA . THR A 1 84 ? -7.586 -4.699 3.338 1.00 83.44 84 THR A CA 1
ATOM 664 C C . THR A 1 84 ? -8.985 -4.113 3.234 1.00 83.44 84 THR A C 1
ATOM 666 O O . THR A 1 84 ? -9.622 -3.899 4.266 1.00 83.44 84 THR A O 1
ATOM 669 N N . LEU A 1 85 ? -9.472 -3.910 2.009 1.00 88.75 85 LEU A N 1
ATOM 670 C CA . LEU A 1 85 ? -10.801 -3.377 1.741 1.00 88.75 85 LEU A CA 1
ATOM 671 C C . LEU A 1 85 ? -11.891 -4.290 2.307 1.00 88.75 85 LEU A C 1
ATOM 673 O O . LEU A 1 85 ? -12.713 -3.832 3.098 1.00 88.75 85 LEU A O 1
ATOM 677 N N . TYR A 1 86 ? -11.839 -5.587 1.990 1.00 85.00 86 TYR A N 1
ATOM 678 C CA . TYR A 1 86 ? -12.787 -6.582 2.498 1.00 85.00 86 TYR A CA 1
ATOM 679 C C . TYR A 1 86 ? -12.901 -6.534 4.026 1.00 85.00 86 TYR A C 1
ATOM 681 O O . TYR A 1 86 ? -13.997 -6.435 4.582 1.00 85.00 86 TYR A O 1
ATOM 689 N N . LYS A 1 87 ? -11.759 -6.536 4.728 1.00 82.12 87 LYS A N 1
ATOM 690 C CA . LYS A 1 87 ? -11.769 -6.490 6.191 1.00 82.12 87 LYS A CA 1
ATOM 691 C C . LYS A 1 87 ? -12.266 -5.147 6.728 1.00 82.12 87 LYS A C 1
ATOM 693 O O . LYS A 1 87 ? -12.986 -5.132 7.723 1.00 82.12 87 LYS A O 1
ATOM 698 N N . SER A 1 88 ? -11.914 -4.038 6.079 1.00 84.06 88 SER A N 1
ATOM 699 C CA . SER A 1 88 ? -12.368 -2.708 6.491 1.00 84.06 88 SER A CA 1
ATOM 700 C C . SER A 1 88 ? -13.884 -2.547 6.354 1.00 84.06 88 SER A C 1
ATOM 702 O O . SER A 1 88 ? -14.502 -1.921 7.211 1.00 84.06 88 SER A O 1
ATOM 704 N N . VAL A 1 89 ? -14.496 -3.154 5.330 1.00 85.94 89 VAL A N 1
ATOM 705 C CA . VAL A 1 89 ? -15.959 -3.188 5.155 1.00 85.94 89 VAL A CA 1
ATOM 706 C C . VAL A 1 89 ? -16.625 -3.951 6.301 1.00 85.94 89 VAL A C 1
ATOM 708 O O . VAL A 1 89 ? -17.568 -3.444 6.910 1.00 85.94 89 VAL A O 1
ATOM 711 N N . ILE A 1 90 ? -16.117 -5.141 6.642 1.00 84.19 90 ILE A N 1
ATOM 712 C CA . ILE A 1 90 ? -16.653 -5.940 7.757 1.00 84.19 90 ILE A CA 1
ATOM 713 C C . ILE A 1 90 ? -16.513 -5.193 9.085 1.00 84.19 90 ILE A C 1
ATOM 715 O O . ILE A 1 90 ? -17.469 -5.134 9.858 1.00 84.19 90 ILE A O 1
ATOM 719 N N . HIS A 1 91 ? -15.345 -4.596 9.339 1.00 81.12 91 HIS A N 1
ATOM 720 C CA . HIS A 1 91 ? -15.096 -3.828 10.558 1.00 81.12 91 HIS A CA 1
ATOM 721 C C . HIS A 1 91 ? -16.046 -2.637 10.674 1.00 81.12 91 HIS A C 1
ATOM 723 O O . HIS A 1 91 ? -16.676 -2.459 11.711 1.00 81.12 91 HIS A O 1
ATOM 729 N N . CYS A 1 92 ? -16.229 -1.878 9.590 1.00 82.44 92 CYS A N 1
ATOM 730 C CA . CYS A 1 92 ? -17.143 -0.738 9.567 1.00 82.44 92 CYS A CA 1
ATOM 731 C C . CYS A 1 92 ? -18.613 -1.150 9.760 1.00 82.44 92 CYS A C 1
ATOM 733 O O . CYS A 1 92 ? -19.383 -0.382 10.330 1.00 82.44 92 CYS A O 1
ATOM 735 N N . LYS A 1 93 ? -19.009 -2.357 9.328 1.00 80.50 93 LYS A N 1
ATOM 736 C CA . LYS A 1 93 ? -20.362 -2.894 9.555 1.00 80.50 93 LYS A CA 1
ATOM 737 C C . LYS A 1 93 ? -20.614 -3.245 11.027 1.00 80.50 93 LYS A C 1
ATOM 739 O O . LYS A 1 93 ? -21.747 -3.135 11.483 1.00 80.50 93 LYS A O 1
ATOM 744 N N . HIS A 1 94 ? -19.583 -3.672 11.759 1.00 75.81 94 HIS A N 1
ATOM 745 C CA . HIS A 1 94 ? -19.701 -4.068 13.167 1.00 75.81 94 HIS A CA 1
ATOM 746 C C . HIS A 1 94 ? -19.446 -2.905 14.141 1.00 75.81 94 HIS A C 1
ATOM 748 O O . HIS A 1 94 ? -20.092 -2.808 15.181 1.00 75.81 94 HIS A O 1
ATOM 754 N N . PHE A 1 95 ? -18.523 -2.004 13.800 1.00 71.06 95 PHE A N 1
ATOM 755 C CA . PHE A 1 95 ? -18.158 -0.835 14.592 1.00 71.06 95 PHE A CA 1
ATOM 756 C C . PHE A 1 95 ? -18.221 0.420 13.714 1.00 71.06 95 PHE A C 1
ATOM 758 O O . PHE A 1 95 ? -17.252 0.807 13.063 1.00 71.06 95 PHE A O 1
ATOM 765 N N . THR A 1 96 ? -19.371 1.092 13.709 1.00 73.12 96 THR A N 1
ATOM 766 C CA . THR A 1 96 ? -19.553 2.386 13.040 1.00 73.12 96 THR A CA 1
ATOM 767 C C . THR A 1 96 ? -18.909 3.499 13.868 1.00 73.12 96 THR A C 1
ATOM 769 O O . THR A 1 96 ? -19.539 4.156 14.696 1.00 73.12 96 THR A O 1
ATOM 772 N N . SER A 1 97 ? -17.606 3.702 13.673 1.00 80.19 97 SER A N 1
ATOM 773 C CA . SER A 1 97 ? -16.842 4.798 14.274 1.00 80.19 97 SER A CA 1
ATOM 774 C C . SER A 1 97 ? -16.291 5.739 13.198 1.00 80.19 97 SER A C 1
ATOM 776 O O . SER A 1 97 ? -16.101 5.352 12.044 1.00 80.19 97 SER A O 1
ATOM 778 N N . LYS A 1 98 ? -15.981 6.988 13.578 1.00 84.00 98 LYS A N 1
ATOM 779 C CA . LYS A 1 98 ? -15.327 7.949 12.671 1.00 84.00 98 LYS A CA 1
ATOM 780 C C . LYS A 1 98 ? -14.006 7.394 12.119 1.00 84.00 98 LYS A C 1
ATOM 782 O O . LYS A 1 98 ? -13.705 7.597 10.950 1.00 84.00 98 LYS A O 1
ATOM 787 N N . PHE A 1 99 ? -13.250 6.652 12.932 1.00 81.69 99 PHE A N 1
ATOM 788 C CA . PHE A 1 99 ? -11.989 6.041 12.509 1.00 81.69 99 PHE A CA 1
ATOM 789 C C . PHE A 1 99 ? -12.203 4.858 11.561 1.00 81.69 99 PHE A C 1
ATOM 791 O O . PHE A 1 99 ? -11.475 4.746 10.579 1.00 81.69 99 PHE A O 1
ATOM 798 N N . ALA A 1 100 ? -13.221 4.022 11.792 1.00 82.19 100 ALA A N 1
ATOM 799 C CA . ALA A 1 100 ? -13.568 2.916 10.898 1.00 82.19 100 ALA A CA 1
ATOM 800 C C . ALA A 1 100 ? -13.956 3.409 9.492 1.00 82.19 100 ALA A C 1
ATOM 802 O O . ALA A 1 100 ? -13.555 2.808 8.496 1.00 82.19 100 ALA A O 1
ATOM 803 N N . ILE A 1 101 ? -14.665 4.540 9.405 1.00 85.44 101 ILE A N 1
ATOM 804 C CA . ILE A 1 101 ? -15.005 5.182 8.126 1.00 85.44 101 ILE A CA 1
ATOM 805 C C . ILE A 1 101 ? -13.740 5.702 7.425 1.00 85.44 101 ILE A C 1
ATOM 807 O O . ILE A 1 101 ? -13.563 5.459 6.234 1.00 85.44 101 ILE A O 1
ATOM 811 N N . ILE A 1 102 ? -12.828 6.360 8.152 1.00 86.50 102 ILE A N 1
ATOM 812 C CA . ILE A 1 102 ? -11.543 6.828 7.594 1.00 86.50 102 ILE A CA 1
ATOM 813 C C . ILE A 1 102 ? -10.709 5.645 7.072 1.00 86.50 102 ILE A C 1
ATOM 815 O O . ILE A 1 102 ? -10.184 5.705 5.961 1.00 86.50 102 ILE A O 1
ATOM 819 N N . LEU A 1 103 ? -10.633 4.552 7.839 1.00 86.50 103 LEU A N 1
ATOM 820 C CA . LEU A 1 103 ? -9.960 3.306 7.448 1.00 86.50 103 LEU A CA 1
ATOM 821 C C . LEU A 1 103 ? -10.564 2.697 6.180 1.00 86.50 103 LEU A C 1
ATOM 823 O O . LEU A 1 103 ? -9.819 2.208 5.332 1.00 86.50 103 LEU A O 1
ATOM 827 N N . LEU A 1 104 ? -11.891 2.742 6.038 1.00 89.38 104 LEU A N 1
ATOM 828 C CA . LEU A 1 104 ? -12.594 2.237 4.861 1.00 89.38 104 LEU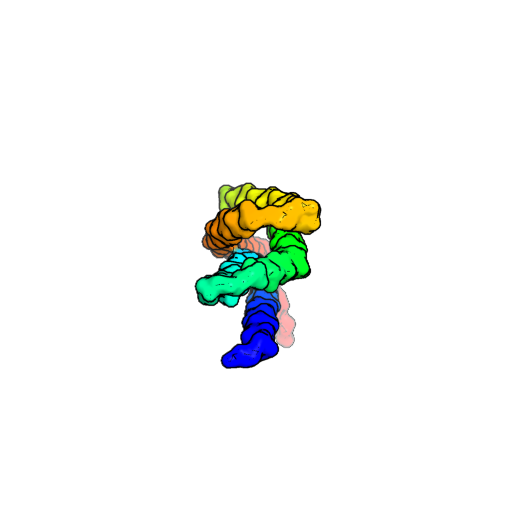 A CA 1
ATOM 829 C C . LEU A 1 104 ? -12.311 3.087 3.621 1.00 89.38 104 LEU A C 1
ATOM 831 O O . LEU A 1 104 ? -12.019 2.534 2.560 1.00 89.38 104 LEU A O 1
ATOM 835 N N . ILE A 1 105 ? -12.362 4.414 3.751 1.00 89.38 105 ILE A N 1
ATOM 836 C CA . ILE A 1 105 ? -12.067 5.338 2.648 1.00 89.38 105 ILE A CA 1
ATOM 837 C C . ILE A 1 105 ? -10.627 5.138 2.173 1.00 89.38 105 ILE A C 1
ATOM 839 O O . ILE A 1 105 ? -10.393 4.957 0.979 1.00 89.38 105 ILE A O 1
ATOM 843 N N . ASN A 1 106 ? -9.665 5.095 3.096 1.00 90.00 106 ASN A N 1
ATOM 844 C CA . ASN A 1 106 ? -8.262 4.910 2.738 1.00 90.00 106 ASN A CA 1
ATOM 845 C C . ASN A 1 106 ? -7.989 3.504 2.167 1.00 90.00 106 ASN A C 1
ATOM 847 O O . ASN A 1 106 ? -7.275 3.380 1.176 1.00 90.00 106 ASN A O 1
ATOM 851 N N . ALA A 1 107 ? -8.624 2.447 2.690 1.00 88.81 107 ALA A N 1
ATOM 852 C CA . ALA A 1 107 ? -8.545 1.107 2.097 1.00 88.81 107 ALA A CA 1
ATOM 853 C C . ALA A 1 107 ? -9.123 1.056 0.673 1.00 88.81 107 ALA A C 1
ATOM 855 O O . ALA A 1 107 ? -8.559 0.398 -0.201 1.00 88.81 107 ALA A O 1
ATOM 856 N N . THR A 1 108 ? -10.223 1.773 0.429 1.00 92.44 108 THR A N 1
ATOM 857 C CA . THR A 1 108 ? -10.831 1.896 -0.903 1.00 92.44 108 THR A CA 1
ATOM 858 C C . THR A 1 108 ? -9.890 2.625 -1.854 1.00 92.44 108 THR A C 1
ATOM 860 O O . THR A 1 108 ? -9.680 2.169 -2.974 1.00 92.44 108 THR A O 1
ATOM 863 N N . PHE A 1 109 ? -9.258 3.707 -1.397 1.00 92.75 109 PHE A N 1
ATOM 864 C CA . PHE A 1 109 ? -8.277 4.445 -2.185 1.00 92.75 109 PHE A CA 1
ATOM 865 C C . PHE A 1 109 ? -7.056 3.584 -2.549 1.00 92.75 109 PHE A C 1
ATOM 867 O O . PHE A 1 109 ? -6.661 3.552 -3.711 1.00 92.75 109 PHE A O 1
ATOM 874 N N . ILE A 1 110 ? -6.512 2.815 -1.598 1.00 90.19 110 ILE A N 1
ATOM 875 C CA . ILE A 1 110 ? -5.406 1.872 -1.851 1.00 90.19 110 ILE A CA 1
ATOM 876 C C . ILE A 1 110 ? -5.814 0.796 -2.870 1.00 90.19 110 ILE A C 1
ATOM 878 O O . ILE A 1 110 ? -5.011 0.422 -3.724 1.00 90.19 110 ILE A O 1
ATOM 882 N N . PHE A 1 111 ? -7.051 0.297 -2.804 1.00 93.19 111 PHE A N 1
ATOM 883 C CA . PHE A 1 111 ? -7.564 -0.672 -3.773 1.00 93.19 111 PHE A CA 1
ATOM 884 C C . PHE A 1 111 ? -7.743 -0.066 -5.171 1.00 93.19 111 PHE A C 1
ATOM 886 O O . PHE A 1 111 ? -7.329 -0.663 -6.157 1.00 93.19 111 PHE A O 1
ATOM 893 N N . LEU A 1 112 ? -8.279 1.151 -5.283 1.00 93.81 112 LEU A N 1
ATOM 894 C CA . LEU A 1 112 ? -8.351 1.850 -6.570 1.00 93.81 112 LEU A CA 1
ATOM 895 C C . LEU A 1 112 ? -6.954 2.099 -7.151 1.00 93.81 112 LEU A C 1
ATOM 897 O O . LEU A 1 112 ? -6.734 1.891 -8.342 1.00 93.81 112 LEU A O 1
ATOM 901 N N . LEU A 1 113 ? -5.990 2.475 -6.307 1.00 92.69 113 LEU A N 1
ATOM 902 C CA . LEU A 1 113 ? -4.600 2.651 -6.715 1.00 92.69 113 LEU A CA 1
ATOM 903 C C . LEU A 1 113 ? -3.975 1.339 -7.219 1.00 92.69 113 LEU A C 1
ATOM 905 O O . LEU A 1 113 ? -3.174 1.373 -8.150 1.00 92.69 113 LEU A O 1
ATOM 909 N N . SER A 1 114 ? -4.344 0.182 -6.656 1.00 92.81 114 SER A N 1
ATOM 910 C CA . SER A 1 114 ? -3.859 -1.116 -7.145 1.00 92.81 114 SER A CA 1
ATOM 911 C C . SER A 1 114 ? -4.467 -1.503 -8.498 1.00 92.81 114 SER A C 1
ATOM 913 O O . SER A 1 114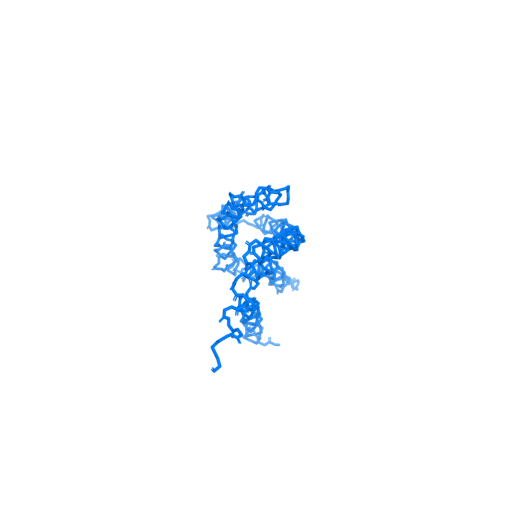 ? -3.768 -2.084 -9.325 1.00 92.81 114 SER A O 1
ATOM 915 N N . LEU A 1 115 ? -5.711 -1.107 -8.787 1.00 93.00 115 LEU A N 1
ATOM 916 C CA . LEU A 1 115 ? -6.297 -1.247 -10.127 1.00 93.00 115 LEU A CA 1
ATOM 917 C C . LEU A 1 115 ? -5.575 -0.371 -11.158 1.00 93.00 115 LEU A C 1
ATOM 919 O O . LEU A 1 115 ? -5.240 -0.845 -12.244 1.00 93.00 115 LEU A O 1
ATOM 923 N N . VAL A 1 116 ? -5.279 0.884 -10.801 1.00 92.31 116 VAL A N 1
ATOM 924 C CA . VAL A 1 116 ? -4.456 1.775 -11.637 1.00 92.31 116 VAL A CA 1
ATOM 925 C C . VAL A 1 116 ? -3.072 1.166 -11.862 1.00 92.31 116 VAL A C 1
ATOM 927 O O . VAL A 1 116 ? -2.564 1.199 -12.979 1.00 92.31 116 VAL A O 1
ATOM 930 N N . ASN A 1 117 ? -2.484 0.545 -10.838 1.00 91.12 117 ASN A N 1
ATOM 931 C CA . ASN A 1 117 ? -1.203 -0.137 -10.966 1.00 91.12 117 ASN A CA 1
ATOM 932 C C . ASN A 1 117 ? -1.249 -1.290 -11.987 1.00 91.12 117 ASN A C 1
ATOM 934 O O . ASN A 1 117 ? -0.383 -1.381 -12.853 1.00 91.12 117 ASN A O 1
ATOM 938 N N . ILE A 1 118 ? -2.289 -2.129 -11.959 1.00 90.06 118 ILE A N 1
ATOM 939 C CA . ILE A 1 118 ? -2.467 -3.194 -12.963 1.00 90.06 118 ILE A CA 1
ATOM 940 C C . ILE A 1 118 ? -2.537 -2.607 -14.379 1.00 90.06 118 ILE A C 1
ATOM 942 O O . ILE A 1 118 ? -1.943 -3.164 -15.303 1.00 90.06 118 ILE A O 1
ATOM 946 N N . PHE A 1 119 ? -3.212 -1.468 -14.555 1.00 89.62 119 PHE A N 1
ATOM 947 C CA . PHE A 1 119 ? -3.267 -0.785 -15.847 1.00 89.62 119 PHE A CA 1
ATOM 948 C C . PHE A 1 119 ? -1.888 -0.285 -16.304 1.00 89.62 119 PHE A C 1
ATOM 950 O O . PHE A 1 119 ? -1.518 -0.497 -17.456 1.00 89.62 119 PHE A O 1
ATOM 957 N N . VAL A 1 120 ? -1.093 0.299 -15.400 1.00 87.06 120 VAL A N 1
ATOM 958 C CA . VAL A 1 120 ? 0.292 0.713 -15.693 1.00 87.06 120 VAL A CA 1
ATOM 959 C C . VAL A 1 120 ? 1.148 -0.487 -16.100 1.00 87.06 120 VAL A C 1
ATOM 961 O O . VAL A 1 120 ? 1.896 -0.409 -17.073 1.00 87.06 120 VAL A O 1
ATOM 964 N N . VAL A 1 121 ? 1.016 -1.622 -15.409 1.00 86.81 121 VAL A N 1
ATOM 965 C CA . VAL A 1 121 ? 1.720 -2.861 -15.771 1.00 86.81 121 VAL A CA 1
ATOM 966 C C . VAL A 1 121 ? 1.301 -3.356 -17.154 1.00 86.81 121 VAL A C 1
ATOM 968 O O . VAL A 1 121 ? 2.159 -3.675 -17.976 1.00 86.81 121 VAL A O 1
ATOM 971 N N . TRP A 1 122 ? 0.003 -3.362 -17.453 1.00 85.88 122 TRP A N 1
ATOM 972 C CA . TRP A 1 122 ? -0.506 -3.717 -18.777 1.00 85.88 122 TRP A CA 1
ATOM 973 C C . TRP A 1 122 ? 0.061 -2.815 -19.884 1.00 85.88 122 TRP A C 1
ATOM 975 O O . TRP A 1 122 ? 0.492 -3.304 -20.931 1.00 85.88 122 TRP A O 1
ATOM 985 N N . GLU A 1 123 ? 0.117 -1.505 -19.642 1.00 84.38 123 GLU A N 1
ATOM 986 C CA . GLU A 1 123 ? 0.696 -0.536 -20.573 1.00 84.38 123 GLU A CA 1
ATOM 987 C C . GLU A 1 123 ? 2.200 -0.774 -20.795 1.00 84.38 123 GLU A C 1
ATOM 989 O O . GLU A 1 123 ? 2.677 -0.688 -21.929 1.00 84.38 123 GLU A O 1
ATOM 994 N N . ILE A 1 124 ? 2.948 -1.141 -19.747 1.00 81.38 124 ILE A N 1
ATOM 995 C CA . ILE A 1 124 ? 4.369 -1.516 -19.853 1.00 81.38 124 ILE A CA 1
ATOM 996 C C . ILE A 1 124 ? 4.555 -2.722 -20.771 1.00 81.38 124 ILE A C 1
ATOM 998 O O . ILE A 1 124 ? 5.413 -2.672 -21.652 1.00 81.38 124 ILE A O 1
ATOM 1002 N N . ILE A 1 125 ? 3.749 -3.773 -20.597 1.00 79.69 125 ILE A N 1
ATOM 1003 C CA . ILE A 1 125 ? 3.829 -4.992 -21.416 1.00 79.69 125 ILE A CA 1
ATOM 1004 C C . ILE A 1 125 ? 3.528 -4.676 -22.885 1.00 79.69 125 ILE A C 1
ATOM 1006 O O . ILE A 1 125 ? 4.184 -5.203 -23.781 1.00 79.69 125 ILE A O 1
ATOM 1010 N N . LYS A 1 126 ? 2.529 -3.823 -23.143 1.00 81.19 126 LYS A N 1
ATOM 1011 C CA . LYS A 1 126 ? 2.074 -3.508 -24.503 1.00 81.19 126 LYS A CA 1
ATOM 1012 C C . LYS A 1 126 ? 2.997 -2.553 -25.255 1.00 81.19 126 LYS A C 1
ATOM 1014 O O . LYS A 1 126 ? 3.253 -2.788 -26.433 1.00 81.19 126 LYS A O 1
ATOM 1019 N N . ASN A 1 127 ? 3.465 -1.491 -24.600 1.00 73.94 127 ASN A N 1
ATOM 1020 C CA . ASN A 1 127 ? 4.108 -0.359 -25.275 1.00 73.94 127 ASN A CA 1
ATOM 1021 C C . ASN A 1 127 ? 5.588 -0.152 -24.905 1.00 73.94 127 ASN A C 1
ATOM 1023 O O . ASN A 1 127 ? 6.225 0.697 -25.523 1.00 73.94 127 ASN A O 1
ATOM 1027 N N . TYR A 1 128 ? 6.136 -0.882 -23.921 1.00 64.25 128 TYR A N 1
ATOM 1028 C CA . TYR A 1 128 ? 7.525 -0.781 -23.430 1.00 64.25 128 TYR A CA 1
ATOM 1029 C C . TYR A 1 128 ? 8.071 0.666 -23.393 1.00 64.25 128 TYR A C 1
ATOM 1031 O O . TYR A 1 128 ? 9.084 1.004 -24.006 1.00 64.25 128 TYR A O 1
ATOM 1039 N N . GLN A 1 129 ? 7.361 1.561 -22.696 1.00 60.72 129 GLN A N 1
ATOM 1040 C CA . GLN A 1 129 ? 7.694 2.988 -22.610 1.00 60.72 129 GLN A CA 1
ATOM 1041 C C . GLN A 1 129 ? 8.417 3.338 -21.302 1.00 60.72 129 GLN A C 1
ATOM 1043 O O . GLN A 1 129 ? 7.956 3.021 -20.206 1.00 60.72 129 GLN A O 1
ATOM 1048 N N . ARG A 1 130 ? 9.519 4.098 -21.404 1.00 58.19 130 ARG A N 1
ATOM 1049 C CA . ARG A 1 130 ? 10.303 4.601 -20.253 1.00 58.19 130 ARG A CA 1
ATOM 1050 C C . ARG A 1 130 ? 9.496 5.525 -19.323 1.00 58.19 130 ARG A C 1
ATOM 1052 O O . ARG A 1 130 ? 9.789 5.579 -18.131 1.00 58.19 130 ARG A O 1
ATOM 1059 N N . SER A 1 131 ? 8.469 6.201 -19.852 1.00 60.34 131 SER A N 1
ATOM 1060 C CA . SER A 1 131 ? 7.483 7.006 -19.100 1.00 60.34 131 SER A CA 1
ATOM 1061 C C . SER A 1 131 ? 6.898 6.252 -17.898 1.00 60.34 131 SER A C 1
ATOM 1063 O O . SER A 1 131 ? 6.682 6.821 -16.828 1.00 60.34 131 SER A O 1
ATOM 1065 N N . ASN A 1 132 ? 6.736 4.937 -18.036 1.00 68.56 132 ASN A N 1
ATOM 1066 C CA . ASN A 1 132 ? 6.026 4.120 -17.062 1.00 68.56 132 ASN A CA 1
ATOM 1067 C C . ASN A 1 132 ? 6.793 3.960 -15.740 1.00 68.56 132 ASN A C 1
ATOM 1069 O O . ASN A 1 132 ? 6.177 3.750 -14.700 1.00 68.56 132 ASN A O 1
ATOM 1073 N N . ILE A 1 133 ? 8.120 4.142 -15.742 1.00 72.19 133 ILE A N 1
ATOM 1074 C CA . ILE A 1 133 ? 8.942 4.088 -14.520 1.00 72.19 133 ILE A CA 1
ATOM 1075 C C . ILE A 1 133 ? 8.596 5.256 -13.582 1.00 72.19 133 ILE A C 1
ATOM 1077 O O . ILE A 1 133 ? 8.526 5.077 -12.369 1.00 72.19 133 ILE A O 1
ATOM 1081 N N . ILE A 1 134 ? 8.325 6.445 -14.131 1.00 76.19 134 ILE A N 1
ATOM 1082 C CA . ILE A 1 134 ? 7.943 7.621 -13.333 1.00 76.19 134 ILE A CA 1
ATOM 1083 C C . ILE A 1 134 ? 6.564 7.395 -12.700 1.00 76.19 134 ILE A C 1
ATOM 1085 O O . ILE A 1 134 ? 6.388 7.651 -11.507 1.00 76.19 134 ILE A O 1
ATOM 1089 N N . SER A 1 135 ? 5.616 6.846 -13.468 1.00 81.12 135 SER A N 1
ATOM 1090 C CA . SER A 1 135 ? 4.289 6.464 -12.968 1.00 81.12 135 SER A CA 1
ATOM 1091 C C . SER A 1 135 ? 4.380 5.444 -11.832 1.00 81.12 135 SER A C 1
ATOM 1093 O O . SER A 1 135 ? 3.710 5.598 -10.811 1.00 81.12 135 SER A O 1
ATOM 1095 N N . ILE A 1 136 ? 5.264 4.448 -11.956 1.00 82.06 136 ILE A N 1
ATOM 1096 C CA . ILE A 1 136 ? 5.522 3.470 -10.894 1.00 82.06 136 ILE A CA 1
ATOM 1097 C C . ILE A 1 136 ? 6.033 4.157 -9.617 1.00 82.06 136 ILE A C 1
ATOM 1099 O O . ILE A 1 136 ? 5.525 3.885 -8.527 1.00 82.06 136 ILE A O 1
ATOM 1103 N N . CYS A 1 137 ? 7.008 5.063 -9.728 1.00 80.06 137 CYS A N 1
ATOM 1104 C CA . CYS A 1 137 ? 7.534 5.798 -8.574 1.00 80.06 137 CYS A CA 1
ATOM 1105 C C . CYS A 1 137 ? 6.443 6.615 -7.868 1.00 80.06 137 CYS A C 1
ATOM 1107 O O . CYS A 1 137 ? 6.388 6.634 -6.638 1.00 80.06 137 CYS A O 1
ATOM 1109 N N . TYR A 1 138 ? 5.544 7.244 -8.629 1.00 83.75 138 TYR A N 1
ATOM 1110 C CA . TYR A 1 138 ? 4.411 7.974 -8.065 1.00 83.75 138 TYR A CA 1
ATOM 1111 C C . TYR A 1 138 ? 3.466 7.046 -7.289 1.00 83.75 138 TYR A C 1
ATOM 1113 O O . TYR A 1 138 ? 3.116 7.342 -6.145 1.00 83.75 138 TYR A O 1
ATOM 1121 N N . ILE A 1 139 ? 3.125 5.883 -7.858 1.00 87.00 139 ILE A N 1
ATOM 1122 C CA . ILE A 1 139 ? 2.304 4.863 -7.187 1.00 87.00 139 ILE A CA 1
ATOM 1123 C C . ILE A 1 139 ? 2.954 4.419 -5.872 1.00 87.00 139 ILE A C 1
ATOM 1125 O O . ILE A 1 139 ? 2.261 4.311 -4.862 1.00 87.00 139 ILE A O 1
ATOM 1129 N N . LEU A 1 140 ? 4.272 4.200 -5.856 1.00 84.25 140 LEU A N 1
ATOM 1130 C CA . LEU A 1 140 ? 5.003 3.784 -4.654 1.00 84.25 140 LEU A CA 1
ATOM 1131 C C . LEU A 1 140 ? 4.955 4.840 -3.544 1.00 84.25 140 LEU A C 1
ATOM 1133 O O . LEU A 1 140 ? 4.716 4.492 -2.387 1.00 84.25 140 LEU A O 1
ATOM 1137 N N . ILE A 1 141 ? 5.135 6.119 -3.883 1.00 84.19 141 ILE A N 1
ATOM 1138 C CA . ILE A 1 141 ? 5.073 7.223 -2.912 1.00 84.19 141 ILE A CA 1
ATOM 1139 C C . ILE A 1 141 ? 3.666 7.335 -2.320 1.00 84.19 141 ILE A C 1
ATOM 1141 O O . ILE A 1 141 ? 3.509 7.375 -1.098 1.00 84.19 141 ILE A O 1
ATOM 1145 N N . VAL A 1 142 ? 2.639 7.343 -3.175 1.00 87.75 142 VAL A N 1
ATOM 1146 C CA . VAL A 1 142 ? 1.241 7.433 -2.734 1.00 87.75 142 VAL A CA 1
ATOM 1147 C C . VAL A 1 142 ? 0.874 6.226 -1.870 1.00 87.75 142 VAL A C 1
ATOM 1149 O O . VAL A 1 142 ? 0.301 6.393 -0.793 1.00 87.75 142 VAL A O 1
ATOM 1152 N N . LEU A 1 143 ? 1.268 5.016 -2.281 1.00 86.62 143 LEU A N 1
ATOM 1153 C CA . LEU A 1 143 ? 1.042 3.798 -1.504 1.00 86.62 143 LEU A CA 1
ATOM 1154 C C . LEU A 1 143 ? 1.721 3.863 -0.132 1.00 86.62 143 LEU A C 1
ATOM 1156 O O . LEU A 1 143 ? 1.114 3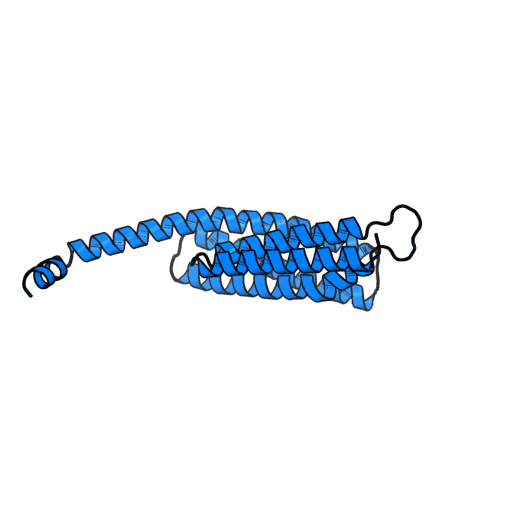.450 0.858 1.00 86.62 143 LEU A O 1
ATOM 1160 N N . GLY A 1 144 ? 2.948 4.386 -0.060 1.00 82.38 144 GLY A N 1
ATOM 1161 C CA . GLY A 1 144 ? 3.673 4.580 1.193 1.00 82.38 144 GLY A CA 1
ATOM 1162 C C . GLY A 1 144 ? 2.895 5.469 2.164 1.00 82.38 144 GLY A C 1
ATOM 1163 O O . GLY A 1 144 ? 2.614 5.048 3.286 1.00 82.38 144 GLY A O 1
ATOM 1164 N N . ILE A 1 145 ? 2.457 6.646 1.703 1.00 84.25 145 ILE A N 1
ATOM 1165 C CA . ILE A 1 145 ? 1.675 7.601 2.507 1.00 84.25 145 ILE A CA 1
ATOM 1166 C C . ILE A 1 145 ? 0.362 6.966 2.983 1.00 84.25 145 ILE A C 1
ATOM 1168 O O . ILE A 1 145 ? 0.050 6.990 4.177 1.00 84.25 145 ILE A O 1
ATOM 1172 N N . CYS A 1 146 ? -0.395 6.347 2.074 1.00 86.62 146 CYS A N 1
ATOM 1173 C CA . CYS A 1 146 ? -1.666 5.707 2.411 1.00 86.62 146 CYS A CA 1
ATOM 1174 C C . CYS A 1 146 ? -1.486 4.550 3.400 1.00 86.62 146 CYS A C 1
ATOM 1176 O O . CYS A 1 146 ? -2.294 4.399 4.319 1.00 86.62 146 CYS A O 1
ATOM 1178 N N . SER A 1 147 ? -0.417 3.763 3.265 1.00 81.31 147 SER A N 1
ATOM 1179 C CA . SER A 1 147 ? -0.106 2.669 4.193 1.00 81.31 147 SER A CA 1
ATOM 1180 C C . SER A 1 147 ? 0.256 3.191 5.587 1.00 81.31 147 SER A C 1
ATOM 1182 O O . SER A 1 147 ? -0.137 2.586 6.585 1.00 81.31 147 SER A O 1
ATOM 1184 N N . THR A 1 148 ? 0.939 4.336 5.695 1.00 81.69 148 THR A N 1
ATOM 1185 C CA . THR A 1 148 ? 1.212 4.987 6.988 1.00 81.69 148 THR A CA 1
ATOM 1186 C C . THR A 1 148 ? -0.065 5.522 7.641 1.00 81.69 148 THR A C 1
ATOM 1188 O O . THR A 1 148 ? -0.263 5.340 8.842 1.00 81.69 148 THR A O 1
ATOM 1191 N N . ILE A 1 149 ? -0.974 6.127 6.870 1.00 83.31 149 ILE A N 1
ATOM 1192 C CA . ILE A 1 149 ? -2.269 6.596 7.393 1.00 83.31 149 ILE A CA 1
ATOM 1193 C C . ILE A 1 149 ? -3.101 5.413 7.902 1.00 83.31 149 ILE A C 1
ATOM 1195 O O . ILE A 1 149 ? -3.609 5.458 9.025 1.00 83.31 149 ILE A O 1
ATOM 1199 N N . GLN A 1 150 ? -3.193 4.331 7.117 1.00 83.50 150 GLN A N 1
ATOM 1200 C CA . GLN A 1 150 ? -3.919 3.116 7.504 1.00 83.50 150 GLN A CA 1
ATOM 1201 C C . GLN A 1 150 ? -3.362 2.531 8.809 1.00 83.50 150 GLN A C 1
ATOM 1203 O O . GLN A 1 150 ? -4.123 2.068 9.660 1.00 83.50 150 GLN A O 1
ATOM 1208 N N . PHE A 1 151 ? -2.042 2.602 8.987 1.00 79.12 151 PHE A N 1
ATOM 1209 C CA . PHE A 1 151 ? -1.356 2.143 10.185 1.00 79.12 151 PHE A CA 1
ATOM 1210 C C . PHE A 1 151 ? -1.728 2.963 11.426 1.00 79.12 151 PHE A C 1
ATOM 1212 O O . PHE A 1 151 ? -2.204 2.400 12.413 1.00 79.12 151 PHE A O 1
ATOM 1219 N N . ILE A 1 152 ? -1.558 4.288 11.366 1.00 80.81 152 ILE A N 1
ATOM 1220 C CA . ILE A 1 152 ? -1.811 5.184 12.504 1.00 80.81 152 ILE A CA 1
ATOM 1221 C C . ILE A 1 152 ? -3.284 5.102 12.922 1.00 80.81 152 ILE A C 1
ATOM 1223 O O . ILE A 1 152 ? -3.594 4.844 14.087 1.00 80.81 152 ILE A O 1
ATOM 1227 N N . VAL A 1 153 ? -4.206 5.265 11.967 1.00 83.25 153 VAL A N 1
ATOM 1228 C CA . VAL A 1 153 ? -5.651 5.249 12.246 1.00 83.25 153 VAL A CA 1
ATOM 1229 C C . VAL A 1 153 ? -6.104 3.869 12.733 1.00 83.25 153 VAL A C 1
ATOM 1231 O O . VAL A 1 153 ? -6.934 3.780 13.641 1.00 83.25 153 VAL A O 1
ATOM 1234 N N . GLY A 1 154 ? -5.523 2.791 12.198 1.00 81.31 154 GLY A N 1
ATOM 1235 C CA . GLY A 1 154 ? -5.788 1.424 12.648 1.00 81.31 154 GLY A CA 1
ATOM 1236 C C . GLY A 1 154 ? -5.407 1.192 14.111 1.00 81.31 154 GLY A C 1
ATOM 1237 O O . GLY A 1 154 ? -6.150 0.546 14.852 1.00 81.31 154 GLY A O 1
ATOM 1238 N N . GLU A 1 155 ? -4.287 1.757 14.570 1.00 80.50 155 GLU A N 1
ATOM 1239 C CA . GLU A 1 155 ? -3.869 1.645 15.970 1.00 80.50 155 GLU A CA 1
ATOM 1240 C C . GLU A 1 155 ? -4.826 2.382 16.920 1.00 80.50 155 GLU A C 1
ATOM 1242 O O . GLU A 1 155 ? -5.217 1.841 17.962 1.00 80.50 155 GLU A O 1
ATOM 1247 N N . LEU A 1 156 ? -5.234 3.597 16.546 1.00 81.94 156 LEU A N 1
ATOM 1248 C CA . LEU A 1 156 ? -6.211 4.397 17.289 1.00 81.94 156 LEU A CA 1
ATOM 1249 C C . LEU A 1 156 ? -7.553 3.667 17.423 1.00 81.94 156 LEU A C 1
ATOM 1251 O O . LEU A 1 156 ? -8.085 3.550 18.533 1.00 81.94 156 LEU A O 1
ATOM 1255 N N . GLU A 1 157 ? -8.070 3.120 16.321 1.00 82.75 157 GLU A N 1
ATOM 1256 C CA . GLU A 1 157 ? -9.342 2.398 16.322 1.00 82.75 157 GLU A CA 1
ATOM 1257 C C . GLU A 1 157 ? -9.272 1.120 17.160 1.00 82.75 157 GLU A C 1
ATOM 1259 O O . GLU A 1 157 ? -10.165 0.839 17.962 1.00 82.75 157 GLU A O 1
ATOM 1264 N N . ARG A 1 158 ? -8.170 0.372 17.074 1.00 77.56 158 ARG A N 1
ATOM 1265 C CA . ARG A 1 158 ? -7.981 -0.823 17.901 1.00 77.56 158 ARG A CA 1
ATOM 1266 C C . ARG A 1 158 ? -7.974 -0.491 19.391 1.00 77.56 158 ARG A C 1
ATOM 1268 O O . ARG A 1 158 ? -8.622 -1.197 20.164 1.00 77.56 158 ARG A O 1
ATOM 1275 N N . LYS A 1 159 ? -7.258 0.560 19.812 1.00 81.94 159 LYS A N 1
ATOM 1276 C CA . LYS A 1 159 ? -7.235 0.989 21.224 1.00 81.94 159 LYS A CA 1
ATOM 1277 C C . LYS A 1 159 ? -8.641 1.335 21.714 1.00 81.94 159 LYS A C 1
ATOM 1279 O O . LYS A 1 159 ? -8.994 0.986 22.840 1.00 81.94 159 LYS A O 1
ATOM 1284 N N . ARG A 1 160 ? -9.462 1.964 20.867 1.00 82.62 160 ARG A N 1
ATOM 1285 C CA . ARG A 1 160 ? -10.878 2.232 21.155 1.00 82.62 160 ARG A CA 1
ATOM 1286 C C . ARG A 1 160 ? -11.681 0.934 21.294 1.00 82.62 160 ARG A C 1
ATOM 1288 O O . ARG A 1 160 ? -12.352 0.759 22.306 1.00 82.62 160 ARG A O 1
ATOM 1295 N N . VAL A 1 161 ? -11.592 0.016 20.332 1.00 81.38 161 VAL A N 1
ATOM 1296 C CA . VAL A 1 161 ? -12.335 -1.261 20.353 1.00 81.38 161 VAL A CA 1
ATOM 1297 C C . VAL A 1 161 ? -11.944 -2.117 21.559 1.00 81.38 161 VAL A C 1
ATOM 1299 O O . VAL A 1 161 ? -12.813 -2.686 22.209 1.00 81.38 161 VAL A O 1
ATOM 1302 N N . GLN A 1 162 ? -10.662 -2.161 21.929 1.00 81.94 162 GLN A N 1
ATOM 1303 C CA . GLN A 1 162 ? -10.210 -2.877 23.126 1.00 81.94 162 GLN A CA 1
ATOM 1304 C C . GLN A 1 162 ? -10.798 -2.302 24.417 1.00 81.94 162 GLN A C 1
ATOM 1306 O O . GLN A 1 162 ? -11.185 -3.075 25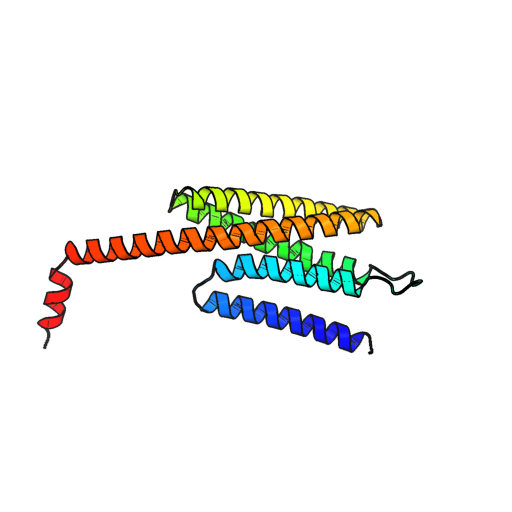.291 1.00 81.94 162 GLN A O 1
ATOM 1311 N N . LYS A 1 163 ? -10.893 -0.971 24.539 1.00 83.06 163 LYS A N 1
ATOM 1312 C CA . LYS A 1 163 ? -11.559 -0.333 25.685 1.00 83.06 163 LYS A CA 1
ATOM 1313 C C . LYS A 1 163 ? -13.043 -0.698 25.739 1.00 83.06 163 LYS A C 1
ATOM 1315 O O . LYS A 1 163 ? -13.515 -1.104 26.792 1.00 83.06 163 LYS A O 1
ATOM 1320 N N . LEU A 1 164 ? -13.738 -0.645 24.600 1.00 80.62 164 LEU A N 1
ATOM 1321 C CA . LEU A 1 164 ? -15.154 -1.018 24.509 1.00 80.62 164 LEU A CA 1
ATOM 1322 C C . LEU A 1 164 ? -15.394 -2.493 24.859 1.00 80.62 164 LEU A C 1
ATOM 1324 O O . LEU A 1 164 ? -16.352 -2.813 25.553 1.00 80.62 164 LEU A O 1
ATOM 1328 N N . LEU A 1 165 ? -14.519 -3.397 24.408 1.00 80.56 165 LEU A N 1
ATOM 1329 C CA . LEU A 1 165 ? -14.612 -4.823 24.731 1.00 80.56 165 LEU A CA 1
ATOM 1330 C C . LEU A 1 165 ? -14.331 -5.110 26.211 1.00 80.56 165 LEU A C 1
ATOM 1332 O O . LEU A 1 165 ? -14.954 -6.010 26.764 1.00 80.56 165 LEU A O 1
ATOM 1336 N N . LYS A 1 166 ? -13.417 -4.370 26.854 1.00 81.94 166 LYS A N 1
ATOM 1337 C CA . LYS A 1 166 ? -13.189 -4.480 28.304 1.00 81.94 166 LYS A CA 1
ATOM 1338 C C . LYS A 1 166 ? -14.404 -4.009 29.097 1.00 81.94 166 LYS A C 1
ATOM 1340 O O . LYS A 1 166 ? -14.880 -4.772 29.923 1.00 81.94 166 LYS A O 1
ATOM 1345 N N . GLN A 1 167 ? -14.960 -2.846 28.755 1.00 76.62 167 GLN A N 1
ATOM 1346 C CA . GLN A 1 167 ? -16.182 -2.329 29.383 1.00 76.62 167 GLN A CA 1
ATOM 1347 C C . GLN A 1 167 ? -17.345 -3.315 29.248 1.00 76.62 167 GLN A C 1
ATOM 1349 O O . GLN A 1 167 ? -17.940 -3.695 30.241 1.00 76.62 167 GLN A O 1
ATOM 1354 N N . ARG A 1 168 ? -17.589 -3.852 28.045 1.00 76.25 168 ARG A N 1
ATOM 1355 C CA . ARG A 1 168 ? -18.621 -4.883 27.826 1.00 76.25 168 ARG A CA 1
ATOM 1356 C C . ARG A 1 168 ? -18.421 -6.139 28.682 1.00 76.25 168 ARG A C 1
ATOM 1358 O O . ARG A 1 168 ? -19.407 -6.751 29.071 1.00 76.25 168 ARG A O 1
ATOM 1365 N N . LYS A 1 169 ? -17.172 -6.559 28.918 1.00 77.00 169 LYS A N 1
ATOM 1366 C CA . LYS A 1 169 ? -16.862 -7.713 29.776 1.00 77.00 169 LYS A CA 1
ATOM 1367 C C . LYS A 1 169 ? -17.063 -7.387 31.252 1.00 77.00 169 LYS A C 1
ATOM 1369 O O . LYS A 1 169 ? -17.628 -8.208 31.957 1.00 77.00 169 LYS A O 1
ATOM 1374 N N . GLU A 1 170 ? -16.626 -6.215 31.698 1.00 72.44 170 GLU A N 1
ATOM 1375 C CA . GLU A 1 170 ? -16.835 -5.730 33.067 1.00 72.44 170 GLU A CA 1
ATOM 1376 C C . GLU A 1 170 ? -18.335 -5.575 33.364 1.00 72.44 170 GLU A C 1
ATOM 1378 O O . GLU A 1 170 ? -18.814 -6.114 34.356 1.00 72.44 170 GLU A O 1
ATOM 1383 N N . ASP A 1 171 ? -19.103 -4.973 32.453 1.00 70.75 171 ASP A N 1
ATOM 1384 C CA . ASP A 1 171 ? -20.560 -4.835 32.564 1.00 70.75 171 ASP A CA 1
ATOM 1385 C C . ASP A 1 171 ? -21.271 -6.201 32.593 1.00 70.75 171 ASP A C 1
ATOM 1387 O O . ASP A 1 171 ? -22.211 -6.394 33.359 1.00 70.75 171 ASP A O 1
ATOM 1391 N N . ALA A 1 172 ? -20.812 -7.171 31.791 1.00 69.00 172 ALA A N 1
ATOM 1392 C CA . ALA A 1 172 ? -21.362 -8.529 31.787 1.00 69.00 172 ALA A CA 1
ATOM 1393 C C . ALA A 1 172 ? -21.050 -9.304 33.081 1.00 69.00 172 ALA A C 1
ATOM 1395 O O . ALA A 1 172 ? -21.885 -10.080 33.536 1.00 69.00 172 ALA A O 1
ATOM 1396 N N . VAL A 1 173 ? -19.878 -9.081 33.684 1.00 68.25 173 VAL A N 1
ATOM 1397 C CA . VAL A 1 173 ? -19.501 -9.664 34.984 1.00 68.25 173 VAL A CA 1
ATOM 1398 C C . VAL A 1 173 ? -20.300 -9.023 36.125 1.00 68.25 173 VAL A C 1
ATOM 1400 O O . VAL A 1 173 ? -20.723 -9.722 37.037 1.00 68.25 173 VAL A O 1
ATOM 1403 N N . ILE A 1 174 ? -20.578 -7.716 36.058 1.00 62.78 174 ILE A N 1
ATOM 1404 C CA . ILE A 1 174 ? -21.416 -7.011 37.045 1.00 62.78 174 ILE A CA 1
ATOM 1405 C C . ILE A 1 174 ? -22.891 -7.431 36.935 1.00 62.78 174 ILE A C 1
ATOM 1407 O O . ILE A 1 174 ? -23.581 -7.516 37.948 1.00 62.78 174 ILE A O 1
ATOM 1411 N N . GLN A 1 175 ? -23.388 -7.702 35.722 1.00 60.00 175 GLN A N 1
ATOM 1412 C CA . GLN A 1 175 ? -24.763 -8.167 35.497 1.00 60.00 175 GLN A CA 1
ATOM 1413 C C . GLN A 1 175 ? -24.975 -9.655 35.805 1.00 60.00 175 GLN A C 1
ATOM 1415 O O . GLN A 1 175 ? -26.122 -10.062 35.973 1.00 60.00 175 GLN A O 1
ATOM 1420 N N . ASN A 1 176 ? -23.908 -10.456 35.893 1.00 53.78 176 ASN A N 1
ATOM 1421 C CA . ASN A 1 176 ? -23.983 -11.874 36.242 1.00 53.78 176 ASN A CA 1
ATOM 1422 C C . ASN A 1 176 ? -22.981 -12.244 37.359 1.00 53.78 176 ASN A C 1
ATOM 1424 O O . ASN A 1 176 ? -21.985 -12.923 37.092 1.00 53.78 176 ASN A O 1
ATOM 1428 N N . PRO A 1 177 ? -23.216 -11.796 38.607 1.00 56.75 177 PRO A N 1
ATOM 1429 C CA . PRO A 1 177 ? -22.346 -12.116 39.741 1.00 56.75 177 PRO A CA 1
ATOM 1430 C C . PRO A 1 177 ? -22.351 -13.614 40.119 1.00 56.75 177 PRO A C 1
ATOM 1432 O O . PRO A 1 177 ? -21.385 -14.092 40.710 1.00 56.75 177 PRO A O 1
ATOM 1435 N N . GLU A 1 178 ? -23.376 -14.381 39.722 1.00 52.00 178 GLU A N 1
ATOM 1436 C CA . GLU A 1 178 ? -23.571 -15.796 40.099 1.00 52.00 178 GLU A CA 1
ATOM 1437 C C . GLU A 1 178 ? -22.555 -16.776 39.469 1.00 52.00 178 GLU A C 1
ATOM 1439 O O . GLU A 1 178 ? -22.386 -17.899 39.948 1.00 52.00 178 GLU A O 1
ATOM 1444 N N . ALA A 1 179 ? -21.822 -16.369 38.425 1.00 51.91 179 ALA A N 1
ATOM 1445 C CA . ALA A 1 179 ? -20.799 -17.214 37.796 1.00 51.91 179 ALA A CA 1
ATOM 1446 C C . ALA A 1 179 ? -19.472 -17.274 38.581 1.00 51.91 179 ALA A C 1
ATOM 1448 O O . ALA A 1 179 ? -18.671 -18.171 38.350 1.00 51.91 179 ALA A O 1
ATOM 1449 N N . ILE A 1 180 ? -19.224 -16.328 39.496 1.00 52.59 180 ILE A N 1
ATOM 1450 C CA . ILE A 1 180 ? -18.008 -16.320 40.332 1.00 52.59 180 ILE A CA 1
ATOM 1451 C C . ILE A 1 180 ? -18.247 -17.092 41.639 1.00 52.59 180 ILE A C 1
ATOM 1453 O O . ILE A 1 180 ? -17.329 -17.709 42.172 1.00 52.59 180 ILE A O 1
ATOM 1457 N N . GLU A 1 181 ? -19.485 -17.109 42.138 1.00 49.12 181 GLU A N 1
ATOM 1458 C CA . GLU A 1 181 ? -19.837 -17.792 43.390 1.00 49.12 181 GLU A CA 1
ATOM 1459 C C . GLU A 1 181 ? -20.041 -19.308 43.203 1.00 49.12 181 GLU A C 1
ATOM 1461 O O . GLU A 1 181 ? -19.792 -20.089 44.120 1.00 49.12 181 GLU A O 1
ATOM 1466 N N . SER A 1 182 ? -20.405 -19.752 41.993 1.00 44.38 182 SER A N 1
ATOM 1467 C CA . SER A 1 182 ? -20.582 -21.178 41.674 1.00 44.38 182 SER A CA 1
ATOM 1468 C C . SER A 1 182 ? -19.266 -21.954 41.512 1.00 44.38 182 SER A C 1
ATOM 1470 O O . SER A 1 182 ? -19.250 -23.150 41.783 1.00 44.38 182 SER A O 1
ATOM 1472 N N . GLU A 1 183 ? -18.146 -21.301 41.176 1.00 46.59 183 GLU A N 1
ATOM 1473 C CA . GLU A 1 183 ? -16.823 -21.955 41.137 1.00 46.59 183 GLU A CA 1
ATOM 1474 C C . GLU A 1 183 ? -16.141 -22.048 42.517 1.00 46.59 183 GLU A C 1
ATOM 1476 O O . GLU A 1 183 ? -15.214 -22.836 42.685 1.00 46.59 183 GLU A O 1
ATOM 1481 N N . GLN A 1 184 ? -16.585 -21.292 43.532 1.00 44.59 184 GLN A N 1
ATOM 1482 C CA . GLN A 1 184 ? -16.036 -21.403 44.895 1.00 44.59 184 GLN A CA 1
ATOM 1483 C C . GLN A 1 184 ? -16.728 -22.470 45.760 1.00 44.59 184 GLN A C 1
ATOM 1485 O O . GLN A 1 184 ? -16.246 -22.762 46.855 1.00 44.59 184 GLN A O 1
ATOM 1490 N N . HIS A 1 185 ? -17.830 -23.060 45.284 1.00 41.56 185 HIS A N 1
ATOM 1491 C CA . HIS A 1 185 ? -18.637 -24.018 46.046 1.00 41.56 185 HIS A CA 1
ATOM 1492 C C . HIS A 1 185 ? -18.522 -25.487 45.603 1.00 41.56 185 HIS A C 1
ATOM 1494 O O . HIS A 1 185 ? -19.066 -26.349 46.291 1.00 41.56 185 HIS A O 1
ATOM 1500 N N . GLU A 1 186 ? -17.777 -25.803 44.540 1.00 37.81 186 GLU A N 1
ATOM 1501 C CA . GLU A 1 186 ? -17.359 -27.181 44.233 1.00 37.81 186 GLU A CA 1
ATOM 1502 C C . GLU A 1 186 ? -15.919 -27.407 44.713 1.00 37.81 186 GLU A C 1
ATOM 1504 O O . GLU A 1 186 ? -14.954 -27.319 43.955 1.00 37.81 186 GLU A O 1
ATOM 1509 N N . ASN A 1 187 ? -15.792 -27.663 46.014 1.00 38.09 187 ASN A N 1
ATOM 1510 C CA . ASN A 1 187 ? -14.595 -28.189 46.667 1.00 38.09 187 ASN A CA 1
ATOM 1511 C C . ASN A 1 187 ? -14.913 -29.591 47.197 1.00 38.09 187 ASN A C 1
ATOM 1513 O O . ASN A 1 187 ? -16.031 -29.752 47.743 1.00 38.09 187 ASN A O 1
#

Foldseek 3Di:
DPPVVVVVVLVVLLVVLVVVLVVCVVVVNPLLSLLSSLLSLLVSLVVVLVVQPDPPDDPRGCVSSLCCCLPPVLVVLQVSLVVQLVVLVVCCVVDVDPLSVVSNVLSVVSNVLSVVSVVLNVCCVVPVDPVSVVVVNVSSVSSNVSSVSNNVSVVVVVVVVVVVVVVVVVVVCVVCVPVVVVVVPPD